Protein AF-A0A5J4NFC7-F1 (afdb_monomer_lite)

pLDDT: mean 70.66, std 22.26, range [28.22, 96.31]

Structure (mmCIF, N/CA/C/O backbone):
data_AF-A0A5J4NFC7-F1
#
_entry.id   AF-A0A5J4NFC7-F1
#
loop_
_atom_site.group_PDB
_atom_site.id
_atom_site.type_symbol
_atom_site.label_atom_id
_atom_site.label_alt_id
_atom_site.label_comp_id
_atom_site.label_asym_id
_atom_site.label_entity_id
_atom_site.label_seq_id
_atom_site.pdbx_PDB_ins_code
_atom_site.Cartn_x
_atom_site.Cartn_y
_atom_site.Cartn_z
_atom_site.occupancy
_atom_site.B_iso_or_equiv
_atom_site.auth_seq_id
_atom_site.auth_comp_id
_atom_site.auth_asym_id
_atom_site.auth_atom_id
_atom_site.pdbx_PDB_model_num
ATOM 1 N N . MET A 1 1 ? -16.099 52.239 -57.626 1.00 33.44 1 MET A N 1
ATOM 2 C CA . MET A 1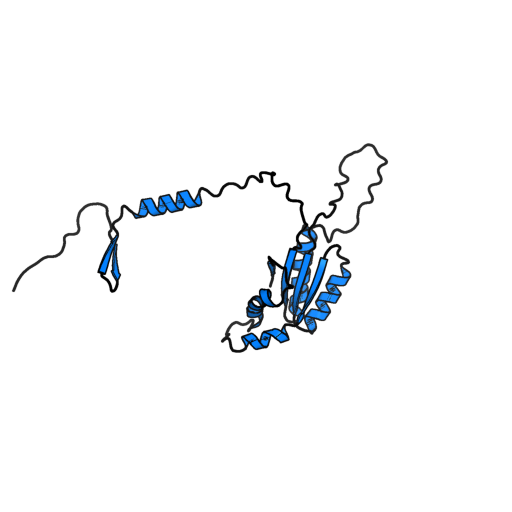 1 ? -17.566 52.127 -57.558 1.00 33.44 1 MET A CA 1
ATOM 3 C C . MET A 1 1 ? -17.931 51.919 -56.100 1.00 33.44 1 MET A C 1
ATOM 5 O O . MET A 1 1 ? -17.405 51.005 -55.479 1.00 33.44 1 MET A O 1
ATOM 9 N N . GLU A 1 2 ? -18.685 52.874 -55.567 1.00 29.75 2 GLU A N 1
ATOM 10 C CA . GLU A 1 2 ? -19.360 52.912 -54.261 1.00 29.75 2 GLU A CA 1
ATOM 11 C C . GLU A 1 2 ? -20.013 51.567 -53.846 1.00 29.75 2 GLU A C 1
ATOM 13 O O . GLU A 1 2 ? -20.247 50.719 -54.694 1.00 29.75 2 GLU A O 1
ATOM 18 N N . LEU A 1 3 ? -20.377 51.263 -52.594 1.00 28.22 3 LEU A N 1
ATOM 19 C CA . LEU A 1 3 ? -20.912 52.104 -51.523 1.00 28.22 3 LEU A CA 1
ATOM 20 C C . LEU A 1 3 ? -20.803 51.355 -50.170 1.00 28.22 3 LEU A C 1
ATOM 22 O O . LEU A 1 3 ? -20.964 50.140 -50.093 1.00 28.22 3 LEU A O 1
ATOM 26 N N . SER A 1 4 ? -20.566 52.132 -49.114 1.00 36.81 4 SER A N 1
ATOM 27 C CA . SER A 1 4 ? -20.907 51.931 -47.696 1.00 36.81 4 SER A CA 1
ATOM 28 C C . SER A 1 4 ? -21.821 50.750 -47.310 1.00 36.81 4 SER A C 1
ATOM 30 O O . SER A 1 4 ? -22.922 50.620 -47.842 1.00 36.81 4 SER A O 1
ATOM 32 N N . LYS A 1 5 ? -21.436 50.018 -46.248 1.00 33.75 5 LYS A N 1
ATOM 33 C CA . LYS A 1 5 ? -22.276 49.812 -45.043 1.00 33.75 5 LYS A CA 1
ATOM 34 C C . LYS A 1 5 ? -21.468 49.162 -43.907 1.00 33.75 5 LYS A C 1
ATOM 36 O O . LYS A 1 5 ? -21.341 47.945 -43.818 1.00 33.75 5 LYS A O 1
ATOM 41 N N . ARG A 1 6 ? -20.937 49.993 -43.002 1.00 32.44 6 ARG A N 1
ATOM 42 C CA . ARG A 1 6 ? -20.626 49.557 -41.629 1.00 32.44 6 ARG A CA 1
ATOM 43 C C . ARG A 1 6 ? -21.944 49.174 -40.942 1.00 32.44 6 ARG A C 1
ATOM 45 O O . ARG A 1 6 ? -22.879 49.972 -41.035 1.00 32.44 6 ARG A O 1
ATOM 52 N N . PRO A 1 7 ? -22.046 48.043 -40.224 1.00 36.19 7 PRO A N 1
ATOM 53 C CA . PRO A 1 7 ? -23.143 47.864 -39.291 1.00 36.19 7 PRO A CA 1
ATOM 54 C C . PRO A 1 7 ? -22.928 48.789 -38.075 1.00 36.19 7 PRO A C 1
ATOM 56 O O . PRO A 1 7 ? -21.820 48.847 -37.533 1.00 36.19 7 PRO A O 1
ATOM 59 N N . PRO A 1 8 ? -23.959 49.545 -37.669 1.00 36.09 8 PRO A N 1
ATOM 60 C CA . PRO A 1 8 ? -23.889 50.466 -36.547 1.00 36.09 8 PRO A CA 1
ATOM 61 C C . PRO A 1 8 ? -23.917 49.686 -35.228 1.00 36.09 8 PRO A C 1
ATOM 63 O O . PRO A 1 8 ? -24.905 49.037 -34.895 1.00 36.09 8 PRO A O 1
ATOM 66 N N . CYS A 1 9 ? -22.847 49.788 -34.443 1.00 35.66 9 CYS A N 1
ATOM 67 C CA . CYS A 1 9 ? -22.958 49.633 -32.999 1.00 35.66 9 CYS A CA 1
ATOM 68 C C . CYS A 1 9 ? -23.414 50.978 -32.438 1.00 35.66 9 CYS A C 1
ATOM 70 O O . CYS A 1 9 ? -22.650 51.932 -32.536 1.00 35.66 9 CYS A O 1
ATOM 72 N N . TRP A 1 10 ? -24.623 51.032 -31.872 1.00 33.66 10 TRP A N 1
ATOM 73 C CA . TRP A 1 10 ? -24.985 51.797 -30.666 1.00 33.66 10 TRP A CA 1
ATOM 74 C C . TRP A 1 10 ? -26.506 51.737 -30.453 1.00 33.66 10 TRP A C 1
ATOM 76 O O . TRP A 1 10 ? -27.250 52.466 -31.098 1.00 33.66 10 TRP A O 1
ATOM 86 N N . ASN A 1 11 ? -26.979 50.871 -29.550 1.00 30.02 11 ASN A N 1
ATOM 87 C CA . ASN A 1 11 ? -27.457 51.337 -28.243 1.00 30.02 11 ASN A CA 1
ATOM 88 C C . ASN A 1 11 ? -27.812 50.172 -27.294 1.00 30.02 11 ASN A C 1
ATOM 90 O O . ASN A 1 11 ? -28.492 49.227 -27.678 1.00 30.02 11 ASN A O 1
ATOM 94 N N . SER A 1 12 ? -27.352 50.317 -26.049 1.00 38.81 12 SER A N 1
ATOM 95 C CA . SER A 1 12 ? -27.778 49.674 -24.794 1.00 38.81 12 SER A CA 1
ATOM 96 C C . SER A 1 12 ? -27.716 48.138 -24.626 1.00 38.81 12 SER A C 1
ATOM 98 O O . SER A 1 12 ? -28.628 47.388 -24.955 1.00 38.81 12 SER A O 1
ATOM 100 N N . SER A 1 13 ? -26.653 47.727 -23.920 1.00 41.53 13 SER A N 1
ATOM 101 C CA . SER A 1 13 ? -26.589 46.646 -22.913 1.00 41.53 13 SER A CA 1
ATOM 102 C C . SER A 1 13 ? -26.587 45.166 -23.306 1.00 41.53 13 SER A C 1
ATOM 104 O O . SER A 1 13 ? -26.678 44.335 -22.405 1.00 41.53 13 SER A O 1
ATOM 106 N N . ILE A 1 14 ? -26.393 44.775 -24.571 1.00 46.28 14 ILE A N 1
ATOM 107 C CA . ILE A 1 14 ? -26.292 43.339 -24.895 1.00 46.28 14 ILE A CA 1
ATOM 108 C C . ILE A 1 14 ? -25.086 43.032 -25.790 1.00 46.28 14 ILE A C 1
ATOM 110 O O . ILE A 1 14 ? -25.035 43.392 -26.962 1.00 46.28 14 ILE A O 1
ATOM 114 N N . GLN A 1 15 ? -24.101 42.340 -25.216 1.00 43.66 15 GLN A N 1
ATOM 115 C CA . GLN A 1 15 ? -22.906 41.851 -25.900 1.00 43.66 15 GLN A CA 1
ATOM 116 C C . GLN A 1 15 ? -23.220 40.450 -26.457 1.00 43.66 15 GLN A C 1
ATOM 118 O O . GLN A 1 15 ? -23.334 39.498 -25.685 1.00 43.66 15 GLN A O 1
ATOM 123 N N . CYS A 1 16 ? -23.425 40.308 -27.773 1.00 49.53 16 CYS A N 1
ATOM 124 C CA . CYS A 1 16 ? -23.542 38.983 -28.394 1.00 49.53 16 CYS A CA 1
ATOM 125 C C . CYS A 1 16 ? -22.149 38.495 -28.848 1.00 49.53 16 CYS A C 1
ATOM 127 O O . CYS A 1 16 ? -21.389 39.258 -29.449 1.00 49.53 16 CYS A O 1
ATOM 129 N N . ILE A 1 17 ? -21.819 37.225 -28.594 1.00 52.84 17 ILE A N 1
ATOM 130 C CA . ILE A 1 17 ? -20.571 36.593 -29.061 1.00 52.84 17 ILE A CA 1
ATOM 131 C C . ILE A 1 17 ? -20.902 35.679 -30.242 1.00 52.84 17 ILE A C 1
ATOM 133 O O . ILE A 1 17 ? -21.812 34.852 -30.163 1.00 52.84 17 ILE A O 1
ATOM 137 N N . TYR A 1 18 ? -20.146 35.819 -31.332 1.00 47.56 18 TYR A N 1
ATOM 138 C CA . TYR A 1 18 ? -20.284 34.998 -32.532 1.00 47.56 18 TYR A CA 1
ATOM 139 C C . TYR A 1 18 ? -19.262 33.863 -32.499 1.00 47.56 18 TYR A C 1
ATOM 141 O O . TYR A 1 18 ? -18.057 34.111 -32.520 1.00 47.56 18 TYR A O 1
ATOM 149 N N . VAL A 1 19 ? -19.739 32.617 -32.464 1.00 53.00 19 VAL A N 1
ATOM 150 C CA . VAL A 1 19 ? -18.875 31.431 -32.537 1.00 53.00 19 VAL A CA 1
ATOM 151 C C . VAL A 1 19 ? -19.116 30.739 -33.873 1.00 53.00 19 VAL A C 1
ATOM 153 O O . VAL A 1 19 ? -20.231 30.322 -34.188 1.00 53.00 19 VAL A O 1
ATOM 156 N N . HIS A 1 20 ? -18.061 30.641 -34.679 1.00 40.56 20 HIS A N 1
ATOM 157 C CA . HIS A 1 20 ? -18.115 30.062 -36.016 1.00 40.56 20 HIS A CA 1
ATOM 158 C C . HIS A 1 20 ? -17.766 28.567 -35.972 1.00 40.56 20 HIS A C 1
ATOM 160 O O . HIS A 1 20 ? -16.715 28.195 -35.452 1.00 40.56 20 HIS A O 1
ATOM 166 N N . ASN A 1 21 ? -18.608 27.701 -36.547 1.00 45.56 21 ASN A N 1
ATOM 167 C CA . ASN A 1 21 ? -18.304 26.274 -36.715 1.00 45.56 21 ASN A CA 1
ATOM 168 C C . ASN A 1 21 ? -18.610 25.814 -38.154 1.00 45.56 21 ASN A C 1
ATOM 170 O O . ASN A 1 21 ? -19.441 26.404 -38.841 1.00 45.56 21 ASN A O 1
ATOM 174 N N . LYS A 1 22 ? -17.960 24.735 -38.618 1.00 47.41 22 LYS A N 1
ATOM 175 C CA . LYS A 1 22 ? -17.997 24.193 -39.996 1.00 47.41 22 LYS A CA 1
ATOM 176 C C . LYS A 1 22 ? -19.390 23.778 -40.517 1.00 47.41 22 LYS A C 1
ATOM 178 O O . LYS A 1 22 ? -19.483 23.302 -41.642 1.00 47.41 22 LYS A O 1
ATOM 183 N N . LYS A 1 23 ? -20.462 23.940 -39.734 1.00 46.78 23 LYS A N 1
ATOM 184 C CA . LYS A 1 23 ? -21.856 23.646 -40.121 1.00 46.78 23 LYS A CA 1
ATOM 185 C C . LYS A 1 23 ? -22.822 24.839 -39.972 1.00 46.78 23 LYS A C 1
ATOM 187 O O . LYS A 1 23 ? -24.019 24.645 -40.144 1.00 46.78 23 LYS A O 1
ATOM 192 N N . GLY A 1 24 ? -22.332 26.051 -39.680 1.00 45.28 24 GLY A N 1
ATOM 193 C CA . GLY A 1 24 ? -23.152 27.270 -39.577 1.00 45.28 24 GLY A CA 1
ATOM 194 C C . GLY A 1 24 ? -22.786 28.168 -38.388 1.00 45.28 24 GLY A C 1
ATOM 195 O O . GLY A 1 24 ? -21.992 27.785 -37.526 1.00 45.28 24 GLY A O 1
ATOM 196 N N . TYR A 1 25 ? -23.359 29.377 -38.356 1.00 47.06 25 TYR A N 1
ATOM 197 C CA . TYR A 1 25 ? -23.145 30.372 -37.299 1.00 47.06 25 TYR A CA 1
ATOM 198 C C . TYR A 1 25 ? -24.145 30.198 -36.146 1.00 47.06 25 TYR A C 1
ATOM 200 O O . TYR A 1 25 ? -25.344 30.049 -36.372 1.00 47.06 25 TYR A O 1
ATOM 208 N N . VAL A 1 26 ? -23.654 30.251 -34.903 1.00 47.34 26 VAL A N 1
ATOM 209 C CA . VAL A 1 26 ? -24.489 30.270 -33.691 1.00 47.34 26 VAL A CA 1
ATOM 210 C C . VAL A 1 26 ? -24.320 31.623 -33.008 1.00 47.34 26 VAL A C 1
ATOM 212 O O . VAL A 1 26 ? -23.199 32.048 -32.725 1.00 47.34 26 VAL A O 1
ATOM 215 N N . ILE A 1 27 ? -25.441 32.306 -32.767 1.00 54.78 27 ILE A N 1
ATOM 216 C CA . ILE A 1 27 ? -25.489 33.632 -32.146 1.00 54.78 27 ILE A CA 1
ATOM 217 C C . ILE A 1 27 ? -25.978 33.455 -30.710 1.00 54.78 27 ILE A C 1
ATOM 219 O O . ILE A 1 27 ? -27.117 33.045 -30.494 1.00 54.78 27 ILE A O 1
ATOM 223 N N . ILE A 1 28 ? -25.125 33.757 -29.729 1.00 57.94 28 ILE A N 1
ATOM 224 C CA . ILE A 1 28 ? -25.501 33.744 -28.309 1.00 57.94 28 ILE A CA 1
ATOM 225 C C . ILE A 1 28 ? -25.612 35.194 -27.855 1.00 57.94 28 ILE A C 1
ATOM 227 O O . ILE A 1 28 ? -24.622 35.928 -27.898 1.00 57.94 28 ILE A O 1
ATOM 231 N N . CYS A 1 29 ? -26.810 35.607 -27.435 1.00 51.75 29 CYS A N 1
ATOM 232 C CA . CYS A 1 29 ? -27.059 36.960 -26.955 1.00 51.75 29 CYS A CA 1
ATOM 233 C C . CYS A 1 29 ? -27.500 36.989 -25.475 1.00 51.75 29 CYS A C 1
ATOM 235 O O . CYS A 1 29 ? -28.132 36.060 -24.968 1.00 51.75 29 CYS A O 1
ATOM 237 N N . GLY A 1 30 ? -27.068 38.038 -24.768 1.00 55.44 30 GLY A N 1
ATOM 238 C CA . GLY A 1 30 ? -26.841 38.110 -23.317 1.00 55.44 30 GLY A CA 1
ATOM 239 C C . GLY A 1 30 ? -28.045 38.155 -22.369 1.00 55.44 30 GLY A C 1
ATOM 240 O O . GLY A 1 30 ? -27.979 38.858 -21.368 1.00 55.44 30 GLY A O 1
ATOM 241 N N . THR A 1 31 ? -29.112 37.395 -22.617 1.00 53.91 31 THR A N 1
ATOM 242 C CA . THR A 1 31 ? -30.166 37.135 -21.607 1.00 53.91 31 THR A CA 1
ATOM 243 C C . THR A 1 31 ? -30.172 35.689 -21.104 1.00 53.91 31 THR A C 1
ATOM 245 O O . THR A 1 31 ? -30.756 35.396 -20.066 1.00 53.91 31 THR A O 1
ATOM 248 N N . VAL A 1 32 ? -29.481 34.778 -21.796 1.00 53.94 32 VAL A N 1
ATOM 249 C CA . VAL A 1 32 ? -29.473 33.338 -21.471 1.00 53.94 32 VAL A CA 1
ATOM 250 C C . VAL A 1 32 ? -28.394 32.978 -20.438 1.00 53.94 32 VAL A C 1
ATOM 252 O O . VAL A 1 32 ? -28.491 31.959 -19.755 1.00 53.94 32 VAL A O 1
ATOM 255 N N . THR A 1 33 ? -27.382 33.830 -20.253 1.00 56.06 33 THR A N 1
ATOM 256 C CA . THR A 1 33 ? -26.286 33.575 -19.303 1.00 56.06 33 THR A CA 1
ATOM 257 C C . THR A 1 33 ? -26.739 33.657 -17.845 1.00 56.06 33 THR A C 1
ATOM 259 O O . THR A 1 33 ? -26.270 32.868 -17.027 1.00 56.06 33 THR A O 1
ATOM 262 N N . THR A 1 34 ? -27.692 34.531 -17.510 1.00 55.00 34 THR A N 1
ATOM 263 C CA . THR A 1 34 ? -28.222 34.645 -16.140 1.00 55.00 34 THR A CA 1
ATOM 264 C C . THR A 1 34 ? -29.045 33.424 -15.739 1.00 55.00 34 THR A C 1
ATOM 266 O O . THR A 1 34 ? -28.912 32.958 -14.611 1.00 55.00 34 THR A O 1
ATOM 269 N N . LEU A 1 35 ? -29.819 32.839 -16.661 1.00 54.69 35 LEU A N 1
ATOM 270 C CA . LEU A 1 35 ? -30.581 31.614 -16.400 1.00 54.69 35 LEU A CA 1
ATOM 271 C C . LEU A 1 35 ? -29.670 30.398 -16.192 1.00 54.69 35 LEU A C 1
ATOM 273 O O . LEU A 1 35 ? -29.950 29.586 -15.317 1.00 54.69 35 LEU A O 1
ATOM 277 N N . ILE A 1 36 ? -28.553 30.296 -16.920 1.00 59.50 36 ILE A N 1
ATOM 278 C CA . ILE A 1 36 ? -27.588 29.199 -16.731 1.00 59.50 36 ILE A CA 1
ATOM 279 C C . ILE A 1 36 ? -26.859 29.338 -15.390 1.00 59.50 36 ILE A C 1
ATOM 281 O O . ILE A 1 36 ? -26.694 28.343 -14.687 1.00 59.50 36 ILE A O 1
ATOM 285 N N . ILE A 1 37 ? -26.468 30.558 -14.999 1.00 58.09 37 ILE A N 1
ATOM 286 C CA . ILE A 1 37 ? -25.835 30.800 -13.694 1.00 58.09 37 ILE A CA 1
ATOM 287 C C . ILE A 1 37 ? -26.834 30.537 -12.565 1.00 58.09 37 ILE A C 1
ATOM 289 O O . ILE A 1 37 ? -26.470 29.880 -11.595 1.00 58.09 37 ILE A O 1
ATOM 293 N N . LEU A 1 38 ? -28.094 30.967 -12.694 1.00 53.69 38 LEU A N 1
ATOM 294 C CA . LEU A 1 38 ? -29.111 30.705 -11.675 1.00 53.69 38 LEU A CA 1
ATOM 295 C C . LEU A 1 38 ? -29.406 29.206 -11.558 1.00 53.69 38 LEU A C 1
ATOM 297 O O . LEU A 1 38 ? -29.485 28.712 -10.443 1.00 53.69 38 LEU A O 1
ATOM 301 N N . TRP A 1 39 ? -29.458 28.466 -12.672 1.00 56.50 39 TRP A N 1
ATOM 302 C CA . TRP A 1 39 ? -29.618 27.008 -12.656 1.00 56.50 39 TRP A CA 1
ATOM 303 C C . TRP A 1 39 ? -28.408 26.299 -12.025 1.00 56.50 39 TRP A C 1
ATOM 305 O O . TRP A 1 39 ? -28.572 25.375 -11.225 1.00 56.50 39 TRP A O 1
ATOM 315 N N . PHE A 1 40 ? -27.185 26.774 -12.294 1.00 58.75 40 PHE A N 1
ATOM 316 C CA . PHE A 1 40 ? -25.979 26.284 -11.620 1.00 58.75 40 PHE A CA 1
ATOM 317 C C . PHE A 1 40 ? -25.987 26.604 -10.119 1.00 58.75 40 PHE A C 1
ATOM 319 O O . PHE A 1 40 ? -25.682 25.720 -9.322 1.00 58.75 40 PHE A O 1
ATOM 326 N N . VAL A 1 41 ? -26.398 27.806 -9.708 1.00 57.91 41 VAL A N 1
ATOM 327 C CA . VAL A 1 41 ? -26.474 28.207 -8.293 1.00 57.91 41 VAL A CA 1
ATOM 328 C C . VAL A 1 41 ? -27.593 27.457 -7.558 1.00 57.91 41 VAL A C 1
ATOM 330 O O . VAL A 1 41 ? -27.357 26.962 -6.457 1.00 57.91 41 VAL A O 1
ATOM 333 N N . THR A 1 42 ? -28.767 27.253 -8.167 1.00 53.72 42 THR A N 1
ATOM 334 C CA . THR A 1 42 ? -29.851 26.452 -7.568 1.00 53.72 42 THR A CA 1
ATOM 335 C C . THR A 1 42 ? -29.536 24.956 -7.546 1.00 53.72 42 THR A C 1
ATOM 337 O O . THR A 1 42 ? -29.929 24.278 -6.601 1.00 53.72 42 THR A O 1
ATOM 340 N N . SER A 1 43 ? -28.782 24.429 -8.521 1.00 55.81 43 SER A N 1
ATOM 341 C CA . SER A 1 43 ? -28.315 23.030 -8.481 1.00 55.81 43 SER A CA 1
ATOM 342 C C . SER A 1 43 ? -27.176 22.811 -7.476 1.00 55.81 43 SER A C 1
ATOM 344 O O . SER A 1 43 ? -27.076 21.737 -6.888 1.00 55.81 43 SER A O 1
ATOM 346 N N . SER A 1 44 ? -26.363 23.840 -7.209 1.00 51.72 44 SER A N 1
ATOM 347 C CA . SER A 1 44 ? -25.280 23.792 -6.214 1.00 51.72 44 SER A CA 1
ATOM 348 C C . SER A 1 44 ? -25.774 24.047 -4.781 1.00 51.72 44 SER A C 1
ATOM 350 O O . SER A 1 44 ? -25.131 23.614 -3.829 1.00 51.72 44 SER A O 1
ATOM 352 N N . SER A 1 45 ? -26.922 24.717 -4.613 1.00 47.12 45 SER A N 1
ATOM 353 C CA . SER A 1 45 ? -27.518 25.049 -3.307 1.00 47.12 45 SER A CA 1
ATOM 354 C C . SER A 1 45 ? -28.448 23.964 -2.743 1.00 47.12 45 SER A C 1
ATOM 356 O O . SER A 1 45 ? -28.937 24.107 -1.624 1.00 47.12 45 SER A O 1
ATOM 358 N N . MET A 1 46 ? -28.685 22.871 -3.471 1.00 35.50 46 MET A N 1
ATOM 359 C CA . MET A 1 46 ? -29.437 21.713 -2.978 1.00 35.50 46 MET A CA 1
ATOM 360 C C . MET A 1 46 ? -28.533 20.479 -2.912 1.00 35.50 46 MET A C 1
ATOM 362 O O . MET A 1 46 ? -28.830 19.417 -3.452 1.00 35.50 46 MET A O 1
ATOM 366 N N . GLN A 1 47 ? -27.416 20.598 -2.189 1.00 48.19 47 GLN A N 1
ATOM 367 C CA . GLN A 1 47 ? -26.945 19.437 -1.446 1.00 48.19 47 GLN A CA 1
ATOM 368 C C . GLN A 1 47 ? -27.953 19.223 -0.316 1.00 48.19 47 GLN A C 1
ATOM 370 O O . GLN A 1 47 ? -28.065 20.097 0.546 1.00 48.19 47 GLN A O 1
ATOM 375 N N . PRO A 1 48 ? -28.707 18.110 -0.285 1.00 35.72 48 PRO A N 1
ATOM 376 C CA . PRO A 1 48 ? -29.402 17.764 0.935 1.00 35.72 48 PRO A CA 1
ATOM 377 C C . PRO A 1 48 ? -28.320 17.672 2.006 1.00 35.72 48 PRO A C 1
ATOM 379 O O . PRO A 1 48 ? -27.372 16.888 1.878 1.00 35.72 48 PRO A O 1
ATOM 382 N N . SER A 1 49 ? -28.443 18.494 3.047 1.00 36.44 49 SER A N 1
ATOM 383 C CA . SER A 1 49 ? -27.840 18.173 4.325 1.00 36.44 49 SER A CA 1
ATOM 384 C C . SER A 1 49 ? -28.268 16.738 4.605 1.00 36.44 49 SER A C 1
ATOM 386 O O . SER A 1 49 ? -29.441 16.448 4.831 1.00 36.44 49 SER A O 1
ATOM 388 N N . ARG A 1 50 ? -27.330 15.795 4.476 1.00 37.03 50 ARG A N 1
ATOM 389 C CA . ARG A 1 50 ? -27.519 14.447 4.994 1.00 37.03 50 ARG A CA 1
ATOM 390 C C . ARG A 1 50 ? -27.563 14.606 6.506 1.00 37.03 50 ARG A C 1
ATOM 392 O O . ARG A 1 50 ? -26.572 14.372 7.189 1.00 37.03 50 ARG A O 1
ATOM 399 N N . SER A 1 51 ? -28.714 15.023 7.029 1.00 35.22 51 SER A N 1
ATOM 400 C CA . SER A 1 51 ? -29.138 14.531 8.320 1.00 35.22 51 SER A CA 1
ATOM 401 C C . SER A 1 51 ? -29.057 13.015 8.192 1.00 35.22 51 SER A C 1
ATOM 403 O O . SER A 1 51 ? -29.609 12.403 7.273 1.00 35.22 51 SER A O 1
ATOM 405 N N . ILE A 1 52 ? -28.220 12.416 9.031 1.00 38.34 52 ILE A N 1
ATOM 406 C CA . ILE A 1 52 ? -28.132 10.972 9.169 1.00 38.34 52 ILE A CA 1
ATOM 407 C C . ILE A 1 52 ? -29.478 10.559 9.764 1.00 38.34 52 ILE A C 1
ATOM 409 O O . ILE A 1 52 ? -29.654 10.483 10.974 1.00 38.34 52 ILE A O 1
ATOM 413 N N . SER A 1 53 ? -30.471 10.390 8.892 1.00 33.38 53 SER A N 1
ATOM 414 C CA . SER A 1 53 ? -31.729 9.756 9.236 1.00 33.38 53 SER A CA 1
ATOM 415 C C . SER A 1 53 ? -31.414 8.280 9.411 1.00 33.38 53 SER A C 1
ATOM 417 O O . SER A 1 53 ? -31.264 7.517 8.452 1.00 33.38 53 SER A O 1
ATOM 419 N N . SER A 1 54 ? -31.199 7.911 10.670 1.00 47.88 54 SER A N 1
ATOM 420 C CA . SER A 1 54 ? -31.105 6.535 11.127 1.00 47.88 54 SER A CA 1
ATOM 421 C C . SER A 1 54 ? -32.448 5.849 10.893 1.00 47.88 54 SER A C 1
ATOM 423 O O . SER A 1 54 ? -33.302 5.835 11.765 1.00 47.88 54 SER A O 1
ATOM 425 N N . THR A 1 55 ? -32.666 5.320 9.691 1.00 41.72 55 THR A N 1
ATOM 426 C CA . THR A 1 55 ? -33.673 4.280 9.418 1.00 41.72 55 THR A CA 1
ATOM 427 C C . THR A 1 55 ? -33.267 3.481 8.180 1.00 41.72 55 THR A C 1
ATOM 429 O O . THR A 1 55 ? -33.953 3.393 7.167 1.00 41.72 55 THR A O 1
ATOM 432 N N . LYS A 1 56 ? -32.109 2.830 8.272 1.00 31.62 56 LYS A N 1
ATOM 433 C CA . LYS A 1 56 ? -31.892 1.566 7.571 1.00 31.62 56 LYS A CA 1
ATOM 434 C 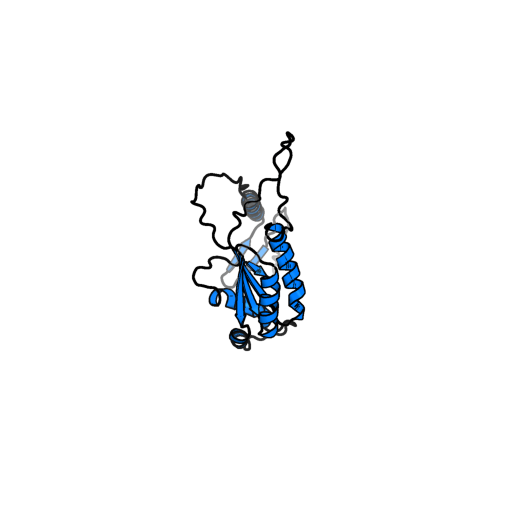C . LYS A 1 56 ? -31.272 0.626 8.585 1.00 31.62 56 LYS A C 1
ATOM 436 O O . LYS A 1 56 ? -30.062 0.639 8.788 1.00 31.62 56 LYS A O 1
ATOM 441 N N . LEU A 1 57 ? -32.112 -0.179 9.233 1.00 36.94 57 LEU A N 1
ATOM 442 C CA . LEU A 1 57 ? -31.668 -1.350 9.983 1.00 36.94 57 LEU A CA 1
ATOM 443 C C . LEU A 1 57 ? -31.196 -2.399 8.962 1.00 36.94 57 LEU A C 1
ATOM 445 O O . LEU A 1 57 ? -31.811 -3.436 8.741 1.00 36.94 57 LEU A O 1
ATOM 449 N N . HIS A 1 58 ? -30.123 -2.064 8.248 1.00 40.00 58 HIS A N 1
ATOM 450 C CA . HIS A 1 58 ? -29.316 -3.032 7.542 1.00 40.00 58 HIS A CA 1
ATOM 451 C C . HIS A 1 58 ? -28.658 -3.848 8.645 1.00 40.00 58 HIS A C 1
ATOM 453 O O . HIS A 1 58 ? -27.950 -3.287 9.477 1.00 40.00 58 HIS A O 1
ATOM 459 N N . SER A 1 59 ? -28.887 -5.158 8.661 1.00 38.19 59 SER A N 1
ATOM 460 C CA . SER A 1 59 ? -27.984 -6.082 9.340 1.00 38.19 59 SER A CA 1
ATOM 461 C C . SER A 1 59 ? -26.555 -5.695 8.937 1.00 38.19 59 SER A C 1
ATOM 463 O O . SER A 1 59 ? -26.182 -5.811 7.762 1.00 38.19 59 SER A O 1
ATOM 465 N N . VAL A 1 60 ? -25.809 -5.089 9.866 1.00 52.25 60 VAL A N 1
ATOM 466 C CA . VAL A 1 60 ? -24.483 -4.523 9.613 1.00 52.25 60 VAL A CA 1
ATOM 467 C C . VAL A 1 60 ? -23.524 -5.698 9.465 1.00 52.25 60 VAL A C 1
ATOM 469 O O . VAL A 1 60 ? -22.865 -6.127 10.407 1.00 52.25 60 VAL A O 1
ATOM 472 N N . LYS A 1 61 ? -23.458 -6.276 8.264 1.00 51.47 61 LYS A N 1
ATOM 473 C CA . LYS A 1 61 ? -22.281 -7.047 7.871 1.00 51.47 61 LYS A CA 1
ATOM 474 C C . LYS A 1 61 ? -21.129 -6.052 7.818 1.00 51.47 61 LYS A C 1
ATOM 476 O O . LYS A 1 61 ? -21.066 -5.248 6.889 1.00 51.47 61 LYS A O 1
ATOM 481 N N . ASN A 1 62 ? -20.260 -6.102 8.823 1.00 74.25 62 ASN A N 1
ATOM 482 C CA . ASN A 1 62 ? -19.031 -5.319 8.908 1.00 74.25 62 ASN A CA 1
ATOM 483 C C . ASN A 1 62 ? -18.141 -5.615 7.687 1.00 74.25 62 ASN A C 1
ATOM 485 O O . ASN A 1 62 ? -17.353 -6.564 7.690 1.00 74.25 62 ASN A O 1
ATOM 489 N N . LYS A 1 63 ? -18.325 -4.860 6.594 1.00 85.19 63 LYS A N 1
ATOM 490 C CA . LYS A 1 63 ? -17.540 -5.015 5.363 1.00 85.19 63 LYS A CA 1
ATOM 491 C C . LYS A 1 63 ? -16.095 -4.584 5.640 1.00 85.19 63 LYS A C 1
ATOM 493 O O . LYS A 1 63 ? -15.902 -3.523 6.233 1.00 85.19 63 LYS A O 1
ATOM 498 N N . PRO A 1 64 ? -15.086 -5.360 5.210 1.00 90.00 64 PRO A N 1
ATOM 499 C CA . PRO A 1 64 ? -13.693 -5.005 5.438 1.00 90.00 64 PRO A CA 1
ATOM 500 C C . PRO A 1 64 ? -13.303 -3.710 4.711 1.00 90.00 64 PRO A C 1
ATOM 502 O O . PRO A 1 64 ? -13.738 -3.446 3.589 1.00 90.00 64 PRO A O 1
ATOM 505 N N . ILE A 1 65 ? -12.462 -2.905 5.357 1.00 91.88 65 ILE A N 1
ATOM 506 C CA . ILE A 1 65 ? -11.861 -1.700 4.781 1.00 91.88 65 ILE A CA 1
ATOM 507 C C . ILE A 1 65 ? -10.554 -2.110 4.110 1.00 91.88 65 ILE A C 1
ATOM 509 O O . ILE A 1 65 ? -9.639 -2.588 4.776 1.00 91.88 65 ILE A O 1
ATOM 513 N N . HIS A 1 66 ? -10.444 -1.891 2.802 1.00 94.88 66 HIS A N 1
ATOM 514 C CA . HIS A 1 66 ? -9.234 -2.203 2.047 1.00 94.88 66 HIS A CA 1
ATOM 515 C C . HIS A 1 66 ? -8.386 -0.948 1.842 1.00 94.88 66 HIS A C 1
ATOM 517 O O . HIS A 1 66 ? -8.857 0.047 1.281 1.00 94.88 66 HIS A O 1
ATOM 523 N N . VAL A 1 67 ? -7.121 -1.004 2.256 1.00 94.88 67 VAL A N 1
ATOM 524 C CA . VAL A 1 67 ? -6.138 0.069 2.043 1.00 94.88 67 VAL A CA 1
ATOM 525 C C . VAL A 1 67 ? -4.980 -0.491 1.239 1.00 94.88 67 VAL A C 1
ATOM 527 O O . VAL A 1 67 ? -4.409 -1.512 1.608 1.00 94.88 67 VAL A O 1
ATOM 530 N N . MET A 1 68 ? -4.628 0.174 0.147 1.00 95.88 68 MET A N 1
ATOM 531 C CA . MET A 1 68 ? -3.580 -0.249 -0.768 1.00 95.88 68 MET A CA 1
ATOM 532 C C . MET A 1 68 ? -2.451 0.773 -0.789 1.00 95.88 68 MET A C 1
ATOM 534 O O . MET A 1 68 ? -2.669 1.928 -1.143 1.00 95.88 68 MET A O 1
ATOM 538 N N . THR A 1 69 ? -1.238 0.336 -0.458 1.00 95.25 69 THR A N 1
ATOM 539 C CA . THR A 1 69 ? -0.025 1.158 -0.508 1.00 95.25 69 THR A CA 1
ATOM 540 C C . THR A 1 69 ? 0.966 0.584 -1.510 1.00 95.25 69 THR A C 1
ATOM 542 O O . THR A 1 69 ? 1.237 -0.616 -1.517 1.00 95.25 69 THR A O 1
ATOM 545 N N . ILE A 1 70 ? 1.545 1.449 -2.337 1.00 94.06 70 ILE A N 1
ATOM 546 C CA . ILE A 1 70 ? 2.622 1.081 -3.262 1.00 94.06 70 ILE A CA 1
ATOM 547 C C . ILE A 1 70 ? 3.922 1.637 -2.705 1.00 94.06 70 ILE A C 1
ATOM 549 O O . ILE A 1 70 ? 3.998 2.829 -2.416 1.00 94.06 70 ILE A O 1
ATOM 553 N N . MET A 1 71 ? 4.940 0.795 -2.551 1.00 91.69 71 MET A N 1
ATOM 554 C CA . MET A 1 71 ? 6.234 1.219 -2.017 1.00 91.69 71 MET A CA 1
ATOM 555 C C . MET A 1 71 ? 7.363 0.593 -2.820 1.00 91.69 71 MET A C 1
ATOM 557 O O . MET A 1 71 ? 7.286 -0.568 -3.206 1.00 91.69 71 MET A O 1
ATOM 561 N N . ARG A 1 72 ? 8.427 1.362 -3.035 1.00 90.81 72 ARG A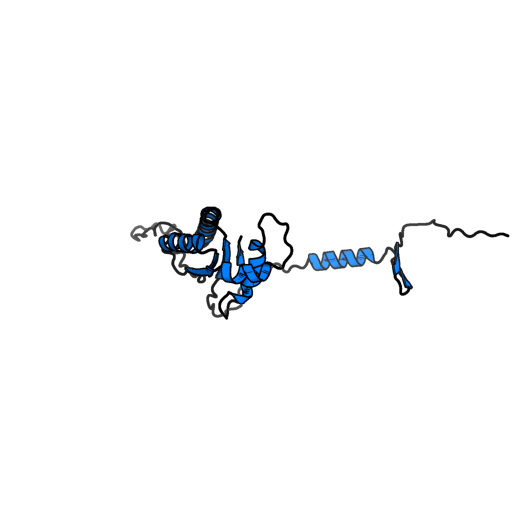 N 1
ATOM 562 C CA . ARG A 1 72 ? 9.650 0.886 -3.673 1.00 90.81 72 ARG A CA 1
ATOM 563 C C . ARG A 1 72 ? 10.848 1.334 -2.849 1.00 90.81 72 ARG A C 1
ATOM 565 O O . ARG A 1 72 ? 11.007 2.531 -2.596 1.00 90.81 72 ARG A O 1
ATOM 572 N N . GLY A 1 73 ? 11.671 0.377 -2.454 1.00 90.38 73 GLY A N 1
ATOM 573 C CA . GLY A 1 73 ? 12.853 0.545 -1.630 1.00 90.38 73 GLY A CA 1
ATOM 574 C C . GLY A 1 73 ? 12.548 0.808 -0.155 1.00 90.38 73 GLY A C 1
ATOM 575 O O . GLY A 1 73 ? 11.465 1.247 0.242 1.00 90.38 73 GLY A O 1
ATOM 576 N N . LEU A 1 74 ? 13.568 0.602 0.677 1.00 90.94 74 LEU A N 1
ATOM 577 C CA . LEU A 1 74 ? 13.460 0.741 2.132 1.00 90.94 74 LEU A CA 1
ATOM 578 C C . LEU A 1 74 ? 13.224 2.180 2.614 1.00 90.94 74 LEU A C 1
ATOM 580 O O . LEU A 1 74 ? 12.642 2.386 3.678 1.00 90.94 74 LEU A O 1
ATOM 584 N N . LYS A 1 75 ? 13.632 3.192 1.834 1.00 90.75 75 LYS A N 1
ATOM 585 C CA . LYS A 1 75 ? 13.546 4.612 2.233 1.00 90.75 75 LYS A CA 1
ATOM 586 C C . LYS A 1 75 ? 12.112 5.071 2.534 1.00 90.75 75 LYS A C 1
ATOM 588 O O . LYS A 1 75 ? 11.920 5.974 3.342 1.00 90.75 75 LYS A O 1
ATOM 593 N N . VAL A 1 76 ? 11.110 4.453 1.905 1.00 90.62 76 VAL A N 1
ATOM 594 C CA . VAL A 1 76 ? 9.693 4.839 2.046 1.00 90.62 76 VAL A CA 1
ATOM 595 C C . VAL A 1 76 ? 9.039 4.205 3.281 1.00 90.62 76 VAL A C 1
ATOM 597 O O . VAL A 1 76 ? 8.044 4.725 3.785 1.00 90.62 76 VAL A O 1
ATOM 600 N N . ILE A 1 77 ? 9.617 3.131 3.832 1.00 92.94 77 ILE A N 1
ATOM 601 C CA . ILE A 1 77 ? 8.989 2.325 4.891 1.00 92.94 77 ILE A CA 1
ATOM 602 C C . ILE A 1 77 ? 8.654 3.155 6.122 1.00 92.94 77 ILE A C 1
ATOM 604 O O . ILE A 1 77 ? 7.524 3.096 6.595 1.00 92.94 77 ILE A O 1
ATOM 608 N N . ASN A 1 78 ? 9.595 3.952 6.633 1.00 94.12 78 ASN A N 1
ATOM 609 C CA . ASN A 1 78 ? 9.360 4.729 7.854 1.00 94.12 78 ASN A CA 1
ATOM 610 C C . ASN A 1 78 ? 8.178 5.690 7.694 1.00 94.12 78 ASN A C 1
ATOM 612 O O . ASN A 1 78 ? 7.346 5.796 8.594 1.00 94.12 78 ASN A O 1
ATOM 616 N N . ARG A 1 79 ? 8.055 6.327 6.524 1.00 93.31 79 ARG A N 1
ATOM 617 C CA . ARG A 1 79 ? 6.923 7.202 6.210 1.00 93.31 79 ARG A CA 1
ATOM 618 C C . ARG A 1 79 ? 5.612 6.418 6.175 1.00 93.31 79 ARG A C 1
ATOM 620 O O . ARG A 1 79 ? 4.635 6.856 6.781 1.00 93.31 79 ARG A O 1
ATOM 627 N N . THR A 1 80 ? 5.602 5.248 5.539 1.00 94.50 80 THR A N 1
ATOM 628 C CA . THR A 1 80 ? 4.420 4.379 5.513 1.00 94.50 80 THR A CA 1
ATOM 629 C C . THR A 1 80 ? 4.038 3.900 6.910 1.00 94.50 80 THR A C 1
ATOM 631 O O . THR A 1 80 ? 2.863 3.919 7.262 1.00 94.50 80 THR A O 1
ATOM 634 N N . LEU A 1 81 ? 5.003 3.512 7.746 1.00 93.81 81 LEU A N 1
ATOM 635 C CA . LEU A 1 81 ? 4.720 3.071 9.111 1.00 93.81 81 LEU A CA 1
ATOM 636 C C . LEU A 1 81 ? 4.134 4.194 9.960 1.00 93.81 81 LEU A C 1
ATOM 638 O O . LEU A 1 81 ? 3.208 3.940 10.722 1.00 93.81 81 LEU A O 1
ATOM 642 N N . VAL A 1 82 ? 4.640 5.422 9.832 1.00 93.31 82 VAL A N 1
ATOM 643 C CA . VAL A 1 82 ? 4.066 6.583 10.527 1.00 93.31 82 VAL A CA 1
ATOM 644 C C . VAL A 1 82 ? 2.633 6.829 10.059 1.00 93.31 82 VAL A C 1
ATOM 646 O O . VAL A 1 82 ? 1.743 6.929 10.898 1.00 93.31 82 VAL A O 1
ATOM 649 N N . MET A 1 83 ? 2.386 6.827 8.746 1.00 94.56 83 MET A N 1
ATOM 650 C CA . MET A 1 83 ? 1.036 6.965 8.186 1.00 94.56 83 MET A CA 1
ATOM 651 C C . MET A 1 83 ? 0.081 5.897 8.737 1.00 94.56 83 MET A C 1
ATOM 653 O O . MET A 1 83 ? -1.011 6.220 9.203 1.00 94.56 83 MET A O 1
ATOM 657 N N . LEU A 1 84 ? 0.499 4.629 8.720 1.00 93.44 84 LEU A N 1
ATOM 658 C CA . LEU A 1 84 ? -0.305 3.520 9.232 1.00 93.44 84 LEU A CA 1
ATOM 659 C C . LEU A 1 84 ? -0.541 3.643 10.734 1.00 93.44 84 LEU A C 1
ATOM 661 O O . LEU A 1 84 ? -1.659 3.414 11.183 1.00 93.44 84 LEU A O 1
ATOM 665 N N . LYS A 1 85 ? 0.473 4.036 11.511 1.00 91.25 85 LYS A N 1
ATOM 666 C CA . LYS A 1 85 ? 0.314 4.268 12.949 1.00 91.25 85 LYS A CA 1
ATOM 667 C C . LYS A 1 85 ? -0.707 5.359 13.225 1.00 91.25 85 LYS A C 1
ATOM 669 O O . LYS A 1 85 ? -1.583 5.154 14.053 1.00 91.25 85 LYS A O 1
ATOM 674 N N . SER A 1 86 ? -0.634 6.482 12.518 1.00 91.00 86 SER A N 1
ATOM 675 C CA . SER A 1 86 ? -1.626 7.548 12.654 1.00 91.00 86 SER A CA 1
ATOM 676 C C . SER A 1 86 ? -3.027 7.041 12.312 1.00 91.00 86 SER A C 1
ATOM 678 O O . SER A 1 86 ? -3.936 7.192 13.121 1.00 91.00 86 SER A O 1
ATOM 680 N N . MET A 1 87 ? -3.194 6.367 11.171 1.00 89.94 87 MET A N 1
ATOM 681 C CA . MET A 1 87 ? -4.486 5.807 10.757 1.00 89.94 87 MET A CA 1
ATOM 682 C C . MET A 1 87 ? -5.062 4.849 11.811 1.00 89.94 87 MET A C 1
ATOM 684 O O . MET A 1 87 ? -6.202 4.992 12.237 1.00 89.94 87 MET A O 1
ATOM 688 N N . LEU A 1 88 ? -4.257 3.890 12.269 1.00 86.94 88 LEU A N 1
ATOM 689 C CA . LEU A 1 88 ? -4.675 2.885 13.245 1.00 86.94 88 LEU A CA 1
ATOM 690 C C . LEU A 1 88 ? -4.910 3.477 14.641 1.00 86.94 88 LEU A C 1
ATOM 692 O O . LEU A 1 88 ? -5.737 2.962 15.389 1.00 86.94 88 LEU A O 1
ATOM 696 N N . TYR A 1 89 ? -4.197 4.544 15.002 1.00 85.12 89 TYR A N 1
ATOM 697 C CA . TYR A 1 89 ? -4.413 5.267 16.250 1.00 85.12 89 TYR A CA 1
ATOM 698 C C . TYR A 1 89 ? -5.790 5.934 16.274 1.00 85.12 89 TYR A C 1
ATOM 700 O O . TYR A 1 89 ? -6.518 5.765 17.251 1.00 85.12 89 TYR A O 1
ATOM 708 N N . TYR A 1 90 ? -6.177 6.616 15.191 1.00 84.25 90 TYR A N 1
ATOM 709 C CA . TYR A 1 90 ? -7.502 7.239 15.086 1.00 84.25 90 TYR A CA 1
ATOM 710 C C . TYR A 1 90 ? -8.644 6.217 15.019 1.00 84.25 90 TYR A C 1
ATOM 712 O O . TYR A 1 90 ? -9.733 6.494 15.506 1.00 84.25 90 TYR A O 1
ATOM 720 N N . GLU A 1 91 ? -8.379 5.011 14.516 1.00 79.81 91 GLU A N 1
ATOM 721 C CA . GLU A 1 91 ? -9.301 3.865 14.601 1.00 79.81 91 GLU A CA 1
ATOM 722 C C . GLU A 1 91 ? -9.336 3.202 15.995 1.00 79.81 91 GLU A C 1
ATOM 724 O O . GLU A 1 91 ? -10.025 2.202 16.191 1.00 79.81 91 GLU A O 1
ATOM 729 N N . GLY A 1 92 ? -8.560 3.695 16.968 1.00 76.25 92 GLY A N 1
ATOM 730 C CA . GLY A 1 92 ? -8.499 3.142 18.325 1.00 76.25 92 GLY A CA 1
ATOM 731 C C . GLY A 1 92 ? -7.730 1.820 18.452 1.00 76.25 92 GLY A C 1
ATOM 732 O O . GLY A 1 92 ? -7.786 1.178 19.497 1.00 76.25 92 GLY A O 1
ATOM 733 N N . ARG A 1 93 ? -6.980 1.401 17.425 1.00 75.69 93 ARG A N 1
ATOM 734 C CA . ARG A 1 93 ? -6.336 0.071 17.337 1.00 75.69 93 ARG A CA 1
ATOM 735 C C . ARG A 1 93 ? -4.911 0.004 17.878 1.00 75.69 93 ARG A C 1
ATOM 737 O O . ARG A 1 93 ? -4.345 -1.078 17.976 1.00 75.69 93 ARG A O 1
ATOM 744 N N . LEU A 1 94 ? -4.316 1.152 18.190 1.00 73.31 94 LEU A N 1
ATOM 745 C CA . LEU A 1 94 ? -2.950 1.264 18.718 1.00 73.31 94 LEU A CA 1
ATOM 746 C C . LEU A 1 94 ? -2.895 1.795 20.159 1.00 73.31 94 LEU A C 1
ATOM 748 O O . LEU A 1 94 ? -1.827 2.199 20.622 1.00 73.31 94 LEU A O 1
ATOM 752 N N . GLN A 1 95 ? -4.020 1.818 20.882 1.00 65.00 95 GLN A N 1
ATOM 753 C CA . GLN A 1 95 ? -4.038 2.335 22.250 1.00 65.00 95 GLN A CA 1
ATOM 754 C C . GLN A 1 95 ? -3.285 1.414 23.222 1.00 65.00 95 GLN A C 1
ATOM 756 O O . GLN A 1 95 ? -3.440 0.193 23.230 1.00 65.00 95 GLN A O 1
ATOM 761 N N . LYS A 1 96 ? -2.441 2.032 24.054 1.00 51.91 96 LYS A N 1
ATOM 762 C CA . LYS A 1 96 ? -1.607 1.365 25.052 1.00 51.91 96 LYS A CA 1
ATOM 763 C C . LYS A 1 96 ? -2.409 1.206 26.346 1.00 51.91 96 LYS A C 1
ATOM 765 O O . LYS A 1 96 ? -2.774 2.201 26.952 1.00 51.91 96 LYS A O 1
ATOM 770 N N . SER A 1 97 ? -2.569 -0.044 26.786 1.00 48.75 97 SER A N 1
ATOM 771 C CA . SER A 1 97 ? -3.073 -0.456 28.105 1.00 48.75 97 SER A CA 1
ATOM 772 C C . SER A 1 97 ? -4.546 -0.146 28.390 1.00 48.75 97 SER A C 1
ATOM 774 O O . SER A 1 97 ? -4.918 0.978 28.704 1.00 48.75 97 SER A O 1
ATOM 776 N N . ARG A 1 98 ? -5.368 -1.203 28.417 1.00 50.84 98 ARG A N 1
ATOM 777 C CA . ARG A 1 98 ? -6.669 -1.191 29.096 1.00 50.84 98 ARG A CA 1
ATOM 778 C C . ARG A 1 98 ? -6.438 -0.770 30.550 1.00 50.84 98 ARG A C 1
ATOM 780 O O . ARG A 1 98 ? -5.755 -1.484 31.285 1.00 50.84 98 ARG A O 1
ATOM 787 N N . ILE A 1 99 ? -6.969 0.371 30.976 1.00 50.53 99 ILE A N 1
ATOM 788 C CA . ILE A 1 99 ? -7.121 0.641 32.408 1.00 50.53 99 ILE A CA 1
ATOM 789 C C . ILE A 1 99 ? -8.090 -0.433 32.912 1.00 50.53 99 ILE A C 1
ATOM 791 O O . ILE A 1 99 ? -9.234 -0.489 32.469 1.00 50.53 99 ILE A O 1
ATOM 795 N N . LYS A 1 100 ? -7.631 -1.344 33.778 1.00 48.78 100 LYS A N 1
ATOM 796 C CA . LYS A 1 100 ? -8.536 -2.266 34.476 1.00 48.78 100 LYS A CA 1
ATOM 797 C C . LYS A 1 100 ? -9.361 -1.426 35.444 1.00 48.78 100 LYS A C 1
ATOM 799 O O . LYS A 1 100 ? -8.881 -1.090 36.523 1.00 48.78 100 LYS A O 1
ATOM 804 N N . CYS A 1 101 ? -10.569 -1.053 35.040 1.00 53.03 101 CYS A N 1
ATOM 805 C CA . CYS A 1 101 ? -11.516 -0.397 35.927 1.00 53.03 101 CYS A CA 1
ATOM 806 C C . CYS A 1 101 ? -11.856 -1.346 37.081 1.00 53.03 101 CYS A C 1
ATOM 808 O O . CYS A 1 101 ? -12.421 -2.416 36.864 1.00 53.03 101 CYS A O 1
ATOM 810 N N . ASN A 1 102 ? -11.467 -0.976 38.301 1.00 49.03 102 ASN A N 1
ATOM 811 C CA . ASN A 1 102 ? -11.843 -1.692 39.513 1.00 49.03 102 ASN A CA 1
ATOM 812 C C . ASN A 1 102 ? -13.059 -0.975 40.117 1.00 49.03 102 ASN A C 1
ATOM 814 O O . ASN A 1 102 ? -12.936 0.123 40.656 1.00 49.03 102 ASN A O 1
ATOM 818 N N . LEU A 1 103 ? -14.243 -1.561 39.938 1.00 53.53 103 LEU A N 1
ATOM 819 C CA . LEU A 1 103 ? -15.532 -1.004 40.357 1.00 53.53 103 LEU A CA 1
ATOM 820 C C . LEU A 1 103 ? -15.747 -1.221 41.859 1.00 53.53 103 LEU A C 1
ATOM 822 O O . LEU A 1 103 ? -16.497 -2.109 42.241 1.00 53.53 103 LEU A O 1
ATOM 826 N N . ASN A 1 104 ? -15.096 -0.426 42.709 1.00 55.34 104 ASN A N 1
ATOM 827 C CA . ASN A 1 104 ? -15.350 -0.457 44.157 1.00 55.34 104 ASN A CA 1
ATOM 828 C C . ASN A 1 104 ? -15.498 0.926 44.811 1.00 55.34 104 ASN A C 1
ATOM 830 O O . ASN A 1 104 ? -15.383 1.045 46.029 1.00 55.34 104 ASN A O 1
ATOM 834 N N . THR A 1 105 ? -15.813 1.974 44.045 1.00 47.44 105 THR A N 1
ATOM 835 C CA . THR A 1 105 ? -16.079 3.293 44.633 1.00 47.44 105 THR A CA 1
ATOM 836 C C . THR A 1 105 ? -17.15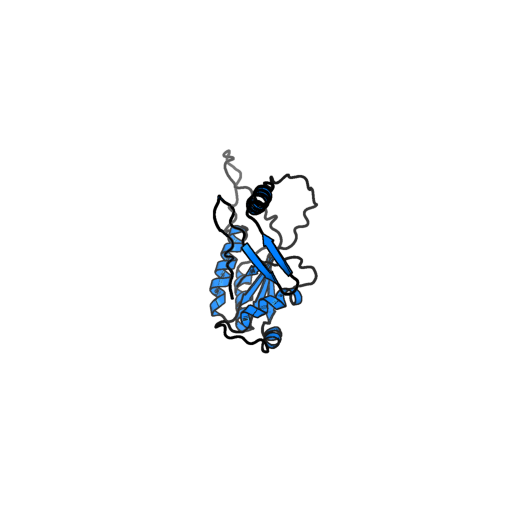9 4.036 43.854 1.00 47.44 105 THR A C 1
ATOM 838 O O . THR A 1 105 ? -17.149 4.074 42.627 1.00 47.44 105 THR A O 1
ATOM 841 N N . THR A 1 106 ? -18.097 4.624 44.592 1.00 53.59 106 THR A N 1
ATOM 842 C CA . THR A 1 106 ? -19.323 5.340 44.195 1.00 53.59 106 THR A CA 1
ATOM 843 C C . THR A 1 106 ? -19.076 6.677 43.475 1.00 53.59 106 THR A C 1
ATOM 845 O O . THR A 1 106 ? -19.728 7.682 43.738 1.00 53.59 106 THR A O 1
ATOM 848 N N . LEU A 1 107 ? -18.149 6.693 42.520 1.00 46.28 107 LEU A N 1
ATOM 849 C CA . LEU A 1 107 ? -17.934 7.781 41.568 1.00 46.28 107 LEU A CA 1
ATOM 850 C C . LEU A 1 107 ? -18.029 7.192 40.161 1.00 46.28 107 LEU A C 1
ATOM 852 O O . LEU A 1 107 ? -17.043 6.811 39.540 1.00 46.28 107 LEU A O 1
ATOM 856 N N . LEU A 1 108 ? -19.269 7.106 39.679 1.00 45.47 108 LEU A N 1
ATOM 857 C CA . LEU A 1 108 ? -19.670 6.719 38.322 1.00 45.47 108 LEU A CA 1
ATOM 858 C C . LEU A 1 108 ? -19.315 7.820 37.297 1.00 45.47 108 LEU A C 1
ATOM 860 O O . LEU A 1 108 ? -20.136 8.233 36.484 1.00 45.47 108 LEU A O 1
ATOM 864 N N . LEU A 1 109 ? -18.086 8.332 37.355 1.00 48.66 109 LEU A N 1
ATOM 865 C CA . LEU A 1 109 ? -17.537 9.272 36.384 1.00 48.66 109 LEU A CA 1
ATOM 866 C C . LEU A 1 109 ? -16.381 8.593 35.648 1.00 48.66 109 LEU A C 1
ATOM 868 O O . LEU A 1 109 ? -15.307 8.375 36.200 1.00 48.66 109 LEU A O 1
ATOM 872 N N . GLN A 1 110 ? -16.639 8.274 34.379 1.00 45.41 110 GLN A N 1
ATOM 873 C CA . GLN A 1 110 ? -15.640 8.002 33.346 1.00 45.41 110 GLN A CA 1
ATOM 874 C C . GLN A 1 110 ? -14.643 6.862 33.615 1.00 45.41 110 GLN A C 1
ATOM 876 O O . GLN A 1 110 ? -13.431 7.016 33.486 1.00 45.41 110 GLN A O 1
ATOM 881 N N . CYS A 1 111 ? -15.152 5.641 33.763 1.00 50.59 111 CYS A N 1
ATOM 882 C CA . CYS A 1 111 ? -14.571 4.600 32.917 1.00 50.59 111 CYS A CA 1
ATOM 883 C C . CYS A 1 111 ? -15.181 4.816 31.539 1.00 50.59 111 CYS A C 1
ATOM 885 O O . CYS A 1 111 ? -16.343 4.483 31.331 1.00 50.59 111 CYS A O 1
ATOM 887 N N . GLN A 1 112 ? -14.441 5.488 30.652 1.00 46.03 112 GLN A N 1
ATOM 888 C CA . GLN A 1 112 ? -14.824 5.596 29.250 1.00 46.03 112 GLN A CA 1
ATOM 889 C C . GLN A 1 112 ? -15.124 4.175 28.788 1.00 46.03 112 GLN A C 1
ATOM 891 O O . GLN A 1 112 ? -14.229 3.327 28.846 1.00 46.03 112 GLN A O 1
ATOM 896 N N . GLU A 1 113 ? -16.398 3.919 28.480 1.00 45.19 113 GLU A N 1
ATOM 897 C CA . GLU A 1 113 ? -16.872 2.620 28.032 1.00 45.19 113 GLU A CA 1
ATOM 898 C C . GLU A 1 113 ? -15.873 2.093 27.017 1.00 45.19 113 GLU A C 1
ATOM 900 O O . GLU A 1 113 ? -15.409 2.853 26.156 1.00 45.19 113 GLU A O 1
ATOM 905 N N . ASP A 1 114 ? -15.498 0.821 27.188 1.00 46.16 114 ASP A N 1
ATOM 906 C CA . ASP A 1 114 ? -14.744 0.074 26.200 1.00 46.16 114 ASP A CA 1
ATOM 907 C C . ASP A 1 114 ? -15.215 0.551 24.832 1.00 46.16 114 ASP A C 1
ATOM 909 O O . ASP A 1 114 ? -16.380 0.365 24.465 1.00 46.16 114 ASP A O 1
ATOM 913 N N . LEU A 1 115 ? -14.309 1.174 24.076 1.00 49.44 115 LEU A N 1
ATOM 914 C CA . LEU A 1 115 ? -14.448 1.260 22.639 1.00 49.44 115 LEU A CA 1
ATOM 915 C C . LEU A 1 115 ? -14.350 -0.203 22.181 1.00 49.44 115 LEU A C 1
ATOM 917 O O . LEU A 1 115 ? -13.302 -0.661 21.725 1.00 49.44 115 LEU A O 1
ATOM 921 N N . GLN A 1 116 ? -15.407 -0.989 22.427 1.00 47.31 116 GLN A N 1
ATOM 922 C CA . GLN A 1 116 ? -15.600 -2.305 21.870 1.00 47.31 116 GLN A CA 1
ATOM 923 C C . GLN A 1 116 ? -15.558 -2.033 20.387 1.00 47.31 116 GLN A C 1
ATOM 925 O O . GLN A 1 116 ? -16.479 -1.459 19.807 1.00 47.31 116 GLN A O 1
ATOM 930 N N . SER A 1 117 ? -14.392 -2.330 19.830 1.00 51.59 117 SER A N 1
ATOM 931 C CA . SER A 1 117 ? -14.044 -2.133 18.447 1.00 51.59 117 SER A CA 1
ATOM 932 C C . SER A 1 117 ? -14.989 -2.995 17.619 1.00 51.59 117 SER A C 1
ATOM 934 O O . SER A 1 117 ? -14.674 -4.103 17.201 1.00 51.59 117 SER A O 1
ATOM 936 N N . THR A 1 118 ? -16.168 -2.445 17.352 1.00 53.19 118 THR A N 1
ATOM 937 C CA . THR A 1 118 ? -17.033 -2.784 16.224 1.00 53.19 118 THR A CA 1
ATOM 938 C C . THR A 1 118 ? -16.392 -2.308 14.913 1.00 53.19 118 THR A C 1
ATOM 940 O O . THR A 1 118 ? -17.045 -2.271 13.874 1.00 53.19 118 THR A O 1
ATOM 943 N N . SER A 1 119 ? -15.103 -1.935 14.940 1.00 68.62 119 SER A N 1
ATOM 944 C CA . SER A 1 119 ? -14.368 -1.435 13.794 1.00 68.62 119 SER A CA 1
ATOM 945 C C . SER A 1 119 ? -14.169 -2.575 12.795 1.00 68.62 119 SER A C 1
ATOM 947 O O . SER A 1 119 ? -13.600 -3.630 13.090 1.00 68.62 119 SER A O 1
ATOM 949 N N . ASN A 1 120 ? -14.679 -2.343 11.589 1.00 82.62 120 ASN A N 1
ATOM 950 C CA . ASN A 1 120 ? -14.587 -3.233 10.439 1.00 82.62 120 ASN A CA 1
ATOM 951 C C . ASN A 1 120 ? -13.170 -3.773 10.247 1.00 82.62 120 ASN A C 1
ATOM 953 O O . ASN A 1 120 ? -12.214 -3.012 10.329 1.00 82.62 120 ASN A O 1
ATOM 957 N N . ARG A 1 121 ? -12.996 -5.054 9.908 1.00 89.50 121 ARG A N 1
ATOM 958 C CA . ARG A 1 121 ? -11.665 -5.608 9.598 1.00 89.50 121 ARG A CA 1
ATOM 959 C C . ARG A 1 121 ? -10.920 -4.723 8.585 1.00 89.50 121 ARG A C 1
ATOM 961 O O . ARG A 1 121 ? -11.500 -4.361 7.567 1.00 89.50 121 ARG A O 1
ATOM 968 N N . ILE A 1 122 ? -9.656 -4.387 8.842 1.00 91.38 122 ILE A N 1
ATOM 969 C CA . ILE A 1 122 ? -8.828 -3.623 7.897 1.00 91.38 122 ILE A CA 1
ATOM 970 C C . ILE A 1 122 ? -7.924 -4.603 7.159 1.00 91.38 122 ILE A C 1
ATOM 972 O O . ILE A 1 122 ? -7.127 -5.303 7.777 1.00 91.38 122 ILE A O 1
ATOM 976 N N . ASP A 1 123 ? -8.023 -4.636 5.838 1.00 94.25 123 ASP A N 1
ATOM 977 C CA . ASP A 1 123 ? -7.134 -5.406 4.979 1.00 94.25 123 ASP A CA 1
ATOM 978 C C . ASP A 1 123 ? -6.117 -4.442 4.341 1.00 94.25 123 ASP A C 1
ATOM 980 O O . ASP A 1 123 ? -6.440 -3.638 3.461 1.00 94.25 123 ASP A O 1
ATOM 984 N N . LEU A 1 124 ? -4.874 -4.503 4.819 1.00 95.06 124 LEU A N 1
ATOM 985 C CA . LEU A 1 124 ? -3.739 -3.751 4.295 1.00 95.06 124 LEU A CA 1
ATOM 986 C C . LEU A 1 124 ? -3.094 -4.524 3.144 1.00 95.06 124 LEU A C 1
ATOM 988 O O . LEU A 1 124 ? -2.642 -5.659 3.302 1.00 95.06 124 LEU A O 1
ATOM 992 N N . HIS A 1 125 ? -3.022 -3.883 1.990 1.00 96.31 125 HIS A N 1
ATOM 993 C CA . HIS A 1 125 ? -2.469 -4.408 0.755 1.00 96.31 125 HIS A CA 1
ATOM 994 C C . HIS A 1 125 ? -1.218 -3.606 0.383 1.00 96.31 125 HIS A C 1
ATOM 996 O O . HIS A 1 125 ? -1.262 -2.381 0.301 1.00 96.31 125 HIS A O 1
ATOM 1002 N N . PHE A 1 126 ? -0.100 -4.287 0.154 1.00 95.81 126 PHE A N 1
ATOM 1003 C CA . PHE A 1 126 ? 1.183 -3.662 -0.157 1.00 95.81 126 PHE A CA 1
ATOM 1004 C C . PHE A 1 126 ? 1.717 -4.181 -1.487 1.00 95.81 126 PHE A C 1
ATOM 1006 O O . PHE A 1 126 ? 2.031 -5.362 -1.593 1.00 95.81 126 PHE A O 1
ATOM 1013 N N . LEU A 1 127 ? 1.855 -3.317 -2.490 1.00 95.44 127 LEU A N 1
ATOM 1014 C CA . LEU A 1 127 ? 2.584 -3.638 -3.721 1.00 95.44 127 LEU A CA 1
ATOM 1015 C C . LEU A 1 127 ? 4.007 -3.116 -3.609 1.00 95.44 127 LEU A C 1
ATOM 1017 O O . LEU A 1 127 ? 4.225 -1.906 -3.533 1.00 95.44 127 LEU A O 1
ATOM 1021 N N . VAL A 1 128 ? 4.949 -4.047 -3.533 1.00 94.62 128 VAL A N 1
ATOM 1022 C CA . VAL A 1 128 ? 6.293 -3.809 -3.003 1.00 94.62 128 VAL A CA 1
ATOM 1023 C C . VAL A 1 128 ? 7.339 -4.606 -3.761 1.00 94.62 128 VAL A C 1
ATOM 1025 O O . VAL A 1 128 ? 7.033 -5.657 -4.325 1.00 94.62 128 VAL A O 1
ATOM 1028 N N . ASP A 1 129 ? 8.573 -4.115 -3.763 1.00 93.06 129 ASP A N 1
ATOM 1029 C CA . ASP A 1 129 ? 9.729 -4.943 -4.101 1.00 93.06 129 ASP A CA 1
ATOM 1030 C C . ASP A 1 129 ? 10.045 -5.931 -2.969 1.00 93.06 129 ASP A C 1
ATOM 1032 O O . ASP A 1 129 ? 9.493 -5.861 -1.863 1.00 93.06 129 ASP A O 1
ATOM 1036 N N . ASP A 1 130 ? 10.916 -6.891 -3.270 1.00 89.12 130 ASP A N 1
ATOM 1037 C CA . ASP A 1 130 ? 11.253 -7.979 -2.351 1.00 89.12 130 ASP A CA 1
ATOM 1038 C C . ASP A 1 130 ? 11.887 -7.457 -1.048 1.00 89.12 130 ASP A C 1
ATOM 1040 O O . ASP A 1 130 ? 11.583 -7.958 0.039 1.00 89.12 130 ASP A O 1
ATOM 1044 N N . GLU A 1 131 ? 12.709 -6.408 -1.141 1.00 88.88 131 GLU A N 1
ATOM 1045 C CA . GLU A 1 131 ? 13.387 -5.799 0.005 1.00 88.88 131 GLU A CA 1
ATOM 1046 C C . GLU A 1 131 ? 12.383 -5.126 0.958 1.00 88.88 131 GLU A C 1
ATOM 1048 O O . GLU A 1 131 ? 12.352 -5.421 2.160 1.00 88.88 131 GLU A O 1
ATOM 1053 N N . ALA A 1 132 ? 11.499 -4.270 0.430 1.00 91.69 132 ALA A N 1
ATOM 1054 C CA . ALA A 1 132 ? 10.506 -3.574 1.237 1.00 91.69 132 ALA A CA 1
ATOM 1055 C C . ALA A 1 132 ? 9.401 -4.504 1.754 1.00 91.69 132 ALA A C 1
ATOM 1057 O O . ALA A 1 132 ? 8.896 -4.297 2.862 1.00 91.69 132 ALA A O 1
ATOM 1058 N N . GLY A 1 133 ? 9.044 -5.541 0.991 1.00 92.44 133 GLY A N 1
ATOM 1059 C CA . GLY A 1 133 ? 8.013 -6.507 1.365 1.00 92.44 133 GLY A CA 1
ATOM 1060 C C . GLY A 1 133 ? 8.358 -7.305 2.619 1.00 92.44 133 GLY A C 1
ATOM 1061 O O . GLY A 1 133 ? 7.538 -7.394 3.538 1.00 92.44 133 GLY A O 1
ATOM 1062 N N . GLY A 1 134 ? 9.585 -7.825 2.705 1.00 90.19 134 GLY A N 1
ATOM 1063 C CA . GLY A 1 134 ? 10.039 -8.535 3.903 1.00 90.19 134 GLY A CA 1
ATOM 1064 C C . GLY A 1 134 ? 10.097 -7.626 5.134 1.00 90.19 134 GLY A C 1
ATOM 1065 O O . GLY A 1 134 ? 9.685 -8.018 6.229 1.00 90.19 134 GLY A O 1
ATOM 1066 N N . ALA A 1 135 ? 10.566 -6.389 4.958 1.00 91.94 135 ALA A N 1
ATOM 1067 C CA . ALA A 1 135 ? 10.674 -5.419 6.041 1.00 91.94 135 ALA A CA 1
ATOM 1068 C C . ALA A 1 135 ? 9.301 -4.974 6.576 1.00 91.94 135 ALA A C 1
ATOM 1070 O O . ALA A 1 135 ? 9.084 -5.007 7.790 1.00 91.94 135 ALA A O 1
ATOM 1071 N N . ILE A 1 136 ? 8.350 -4.607 5.705 1.00 93.25 136 ILE A N 1
ATOM 1072 C CA . ILE A 1 136 ? 7.035 -4.112 6.145 1.00 93.25 136 ILE A CA 1
ATOM 1073 C C . ILE A 1 136 ? 6.235 -5.189 6.882 1.00 93.25 136 ILE A C 1
ATOM 1075 O O . ILE A 1 136 ? 5.645 -4.910 7.928 1.00 93.25 136 ILE A O 1
ATOM 1079 N N . GLN A 1 137 ? 6.261 -6.430 6.387 1.00 91.00 137 GLN A N 1
ATOM 1080 C CA . GLN A 1 137 ? 5.525 -7.533 6.998 1.00 91.00 137 GLN A CA 1
ATOM 1081 C C . GLN A 1 137 ? 6.044 -7.825 8.408 1.00 91.00 137 GLN A C 1
ATOM 1083 O O . GLN A 1 137 ? 5.246 -7.941 9.340 1.00 91.00 137 GLN A O 1
ATOM 1088 N N . ARG A 1 138 ? 7.374 -7.859 8.579 1.00 91.00 138 ARG A N 1
ATOM 1089 C CA . ARG A 1 138 ? 8.005 -7.998 9.897 1.00 91.00 138 ARG A CA 1
ATOM 1090 C C . ARG A 1 138 ? 7.643 -6.833 10.811 1.00 91.00 138 ARG A C 1
ATOM 1092 O O . ARG A 1 138 ? 7.297 -7.054 11.960 1.00 91.00 138 ARG A O 1
ATOM 1099 N N . LEU A 1 139 ? 7.707 -5.587 10.346 1.00 92.94 139 LEU A N 1
ATOM 1100 C CA . LEU A 1 139 ? 7.474 -4.424 11.213 1.00 92.94 139 LEU A CA 1
ATOM 1101 C C . LEU A 1 139 ? 6.022 -4.341 11.703 1.00 92.94 139 LEU A C 1
ATOM 1103 O O . LEU A 1 139 ? 5.803 -4.075 12.884 1.00 92.94 139 LEU A O 1
ATOM 1107 N N . ILE A 1 140 ? 5.045 -4.622 10.836 1.00 91.00 140 ILE A N 1
ATOM 1108 C CA . ILE A 1 140 ? 3.624 -4.598 11.216 1.00 91.00 140 ILE A CA 1
ATOM 1109 C C . ILE A 1 140 ? 3.270 -5.783 12.125 1.00 91.00 140 ILE A C 1
ATOM 1111 O O . ILE A 1 140 ? 2.487 -5.610 13.059 1.00 91.00 140 ILE A O 1
ATOM 1115 N N . SER A 1 141 ? 3.872 -6.966 11.934 1.00 88.12 141 SER A N 1
ATOM 1116 C CA . SER A 1 141 ? 3.580 -8.126 12.793 1.00 88.12 141 SER A CA 1
ATOM 1117 C C . SER A 1 141 ? 3.935 -7.886 14.267 1.00 88.12 141 SER A C 1
ATOM 1119 O O . SER A 1 141 ? 3.302 -8.459 15.151 1.00 88.12 141 SER A O 1
ATOM 1121 N N . HIS A 1 142 ? 4.895 -7.000 14.559 1.00 88.69 142 HIS A N 1
ATOM 1122 C CA . HIS A 1 142 ? 5.242 -6.624 15.935 1.00 88.69 142 HIS A CA 1
ATOM 1123 C C . HIS A 1 142 ? 4.154 -5.804 16.641 1.00 88.69 142 HIS A C 1
ATOM 1125 O O . HIS A 1 142 ? 4.159 -5.734 17.868 1.00 88.69 142 HIS A O 1
ATOM 1131 N N . TRP A 1 143 ? 3.228 -5.181 15.907 1.00 86.81 143 TRP A N 1
ATOM 1132 C CA . TRP A 1 143 ? 2.201 -4.321 16.503 1.00 86.81 143 TRP A CA 1
ATOM 1133 C C . TRP A 1 143 ? 1.043 -5.108 17.123 1.00 86.81 143 TRP A C 1
ATOM 1135 O O . TRP A 1 143 ? 0.276 -4.514 17.871 1.00 86.81 143 TRP A O 1
ATOM 1145 N N . ARG A 1 144 ? 0.939 -6.423 16.854 1.00 82.81 144 ARG A N 1
ATOM 1146 C CA . ARG A 1 144 ? -0.091 -7.323 17.417 1.00 82.81 144 ARG A CA 1
ATOM 1147 C C . ARG A 1 144 ? -1.509 -6.736 17.307 1.00 82.81 144 ARG A C 1
ATOM 1149 O O . ARG A 1 144 ? -2.230 -6.640 18.292 1.00 82.81 144 ARG A O 1
ATOM 1156 N N . LEU A 1 145 ? -1.868 -6.289 16.104 1.00 83.38 145 LEU A N 1
ATOM 1157 C CA . LEU A 1 145 ? -3.147 -5.637 15.825 1.00 83.38 145 LEU A CA 1
ATOM 1158 C C . LEU A 1 145 ? -4.276 -6.662 15.697 1.00 83.38 145 LEU A C 1
ATOM 1160 O O . LEU A 1 145 ? -4.181 -7.582 14.884 1.00 83.38 145 LEU A O 1
ATOM 1164 N N . ASP A 1 146 ? -5.380 -6.431 16.399 1.00 80.81 146 ASP A N 1
ATOM 1165 C CA . ASP A 1 146 ? -6.611 -7.193 16.199 1.00 80.81 146 ASP A CA 1
ATOM 1166 C C . ASP A 1 146 ? -7.359 -6.702 14.949 1.00 80.81 146 ASP A C 1
ATOM 1168 O O . ASP A 1 146 ? -7.388 -5.506 14.634 1.00 80.81 146 ASP A O 1
ATOM 1172 N N . ASN A 1 147 ? -7.997 -7.629 14.226 1.00 85.88 147 ASN A N 1
ATOM 1173 C CA . ASN A 1 147 ? -8.816 -7.338 13.042 1.00 85.88 147 ASN A CA 1
ATOM 1174 C C . ASN A 1 147 ? -8.083 -6.557 11.932 1.00 85.88 147 ASN A C 1
ATOM 1176 O O . ASN A 1 147 ? -8.708 -5.775 11.204 1.00 85.88 147 ASN A O 1
ATOM 1180 N N . VAL A 1 148 ? -6.770 -6.759 11.791 1.00 89.38 148 VAL A N 1
ATOM 1181 C CA . VAL A 1 148 ? -5.961 -6.219 10.691 1.00 89.38 148 VAL A CA 1
ATOM 1182 C C . VAL A 1 148 ? -5.275 -7.361 9.951 1.00 89.38 148 VAL A C 1
ATOM 1184 O O . VAL A 1 148 ? -4.479 -8.090 10.535 1.00 89.38 148 VAL A O 1
ATOM 1187 N N . ASN A 1 149 ? -5.542 -7.489 8.654 1.00 92.31 149 ASN A N 1
ATOM 1188 C CA . ASN A 1 149 ? -4.806 -8.398 7.782 1.00 92.31 149 ASN A CA 1
ATOM 1189 C C . ASN A 1 149 ? -3.774 -7.633 6.966 1.00 92.31 149 ASN A C 1
ATOM 1191 O O . ASN A 1 149 ? -4.022 -6.512 6.531 1.00 92.31 149 ASN A O 1
ATOM 1195 N N . VAL A 1 150 ? -2.647 -8.278 6.686 1.00 93.38 150 VAL A N 1
ATOM 1196 C CA . VAL A 1 150 ? -1.588 -7.734 5.834 1.00 93.38 150 VAL A CA 1
ATOM 1197 C C . VAL A 1 150 ? -1.356 -8.679 4.664 1.00 93.38 150 VAL A C 1
ATOM 1199 O O . VAL A 1 150 ? -1.178 -9.881 4.857 1.00 93.38 150 VAL A O 1
ATOM 1202 N N . ARG A 1 151 ? -1.345 -8.138 3.446 1.00 93.94 151 ARG A N 1
ATOM 1203 C CA . ARG A 1 151 ? -1.033 -8.863 2.211 1.00 93.94 151 ARG A CA 1
ATOM 1204 C C . ARG A 1 151 ? 0.003 -8.093 1.411 1.00 93.94 151 ARG A C 1
ATOM 1206 O O . ARG A 1 151 ? -0.138 -6.888 1.221 1.00 93.94 151 ARG A O 1
ATOM 1213 N N . THR A 1 152 ? 1.011 -8.795 0.913 1.00 94.62 152 THR A N 1
ATOM 1214 C CA . THR A 1 152 ? 2.053 -8.237 0.051 1.00 94.62 152 THR A CA 1
ATOM 1215 C C . THR A 1 152 ? 1.939 -8.814 -1.359 1.00 94.62 152 THR A C 1
ATOM 1217 O O . THR A 1 152 ? 1.588 -9.978 -1.555 1.00 94.62 152 THR A O 1
ATOM 1220 N N . TYR A 1 153 ? 2.231 -7.986 -2.354 1.00 94.75 153 TYR A N 1
ATOM 1221 C CA . TYR A 1 153 ? 2.250 -8.326 -3.769 1.00 94.75 153 TYR A CA 1
ATOM 1222 C C . TYR A 1 153 ? 3.587 -7.877 -4.346 1.00 94.75 153 TYR A C 1
ATOM 1224 O O . TYR A 1 153 ? 4.012 -6.745 -4.122 1.00 94.75 153 TYR A O 1
ATOM 1232 N N . ARG A 1 154 ? 4.240 -8.756 -5.107 1.00 93.81 154 ARG A N 1
ATOM 1233 C CA . ARG A 1 154 ? 5.525 -8.448 -5.742 1.00 93.81 154 ARG A CA 1
ATOM 1234 C C . ARG A 1 154 ? 5.326 -7.485 -6.905 1.00 93.81 154 ARG A C 1
ATOM 1236 O O . ARG A 1 154 ? 4.644 -7.832 -7.870 1.00 93.81 154 ARG A O 1
ATOM 1243 N N . MET A 1 155 ? 5.934 -6.306 -6.827 1.00 92.56 155 MET A N 1
ATOM 1244 C CA . MET A 1 155 ? 5.798 -5.263 -7.843 1.00 92.56 155 MET A CA 1
ATOM 1245 C C . MET A 1 155 ? 6.452 -5.633 -9.176 1.00 92.56 155 MET A C 1
ATOM 1247 O O . MET A 1 155 ? 5.934 -5.264 -10.229 1.00 92.56 155 MET A O 1
ATOM 1251 N N . ASP A 1 156 ? 7.535 -6.414 -9.141 1.00 89.31 156 ASP A N 1
ATOM 1252 C CA . ASP A 1 156 ? 8.311 -6.792 -10.330 1.00 89.31 156 ASP A CA 1
ATOM 1253 C C . ASP A 1 156 ? 7.462 -7.525 -11.372 1.00 89.31 156 ASP A C 1
ATOM 1255 O O . ASP A 1 156 ? 7.661 -7.356 -12.571 1.00 89.31 156 ASP A O 1
ATOM 1259 N N . LYS A 1 157 ? 6.438 -8.263 -10.919 1.00 91.06 157 LYS A N 1
ATOM 1260 C CA . LYS A 1 157 ? 5.486 -8.970 -11.791 1.00 91.06 157 LYS A CA 1
ATOM 1261 C C . LYS A 1 157 ? 4.671 -8.036 -12.694 1.00 91.06 157 LYS A C 1
ATOM 1263 O O . LYS A 1 157 ? 4.124 -8.486 -13.697 1.00 91.06 157 LYS A O 1
ATOM 1268 N N . TYR A 1 158 ? 4.559 -6.762 -12.326 1.00 91.38 158 TYR A N 1
ATOM 1269 C CA . TYR A 1 158 ? 3.680 -5.793 -12.979 1.00 91.38 158 TYR A CA 1
ATOM 1270 C C . TYR A 1 158 ? 4.447 -4.640 -13.626 1.00 91.38 158 TYR A C 1
ATOM 1272 O O . TYR A 1 158 ? 3.927 -4.004 -14.537 1.00 91.38 158 TYR A O 1
ATOM 1280 N N . LEU A 1 159 ? 5.685 -4.376 -13.196 1.00 88.06 159 LEU A N 1
ATOM 1281 C CA . LEU A 1 159 ? 6.513 -3.299 -13.747 1.00 88.06 159 LEU A CA 1
ATOM 1282 C C . LEU A 1 159 ? 6.756 -3.453 -15.255 1.00 88.06 159 LEU A C 1
ATOM 1284 O O . LEU A 1 159 ? 6.723 -2.459 -15.981 1.00 88.06 159 LEU A O 1
ATOM 1288 N N . GLU A 1 160 ? 6.946 -4.687 -15.726 1.00 86.31 160 GLU A N 1
ATOM 1289 C CA . GLU A 1 160 ? 7.179 -4.993 -17.145 1.00 86.31 160 GLU A CA 1
ATOM 1290 C C . GLU A 1 160 ? 6.058 -4.487 -18.056 1.00 86.31 160 GLU A C 1
ATOM 1292 O O . GLU A 1 160 ? 6.326 -3.956 -19.133 1.00 86.31 160 GLU A O 1
ATOM 1297 N N . GLN A 1 161 ? 4.810 -4.562 -17.586 1.00 88.81 161 GLN A N 1
ATOM 1298 C CA . GLN A 1 161 ? 3.621 -4.157 -18.342 1.00 88.81 161 GLN A CA 1
ATOM 1299 C C . GLN A 1 161 ? 3.602 -2.659 -18.659 1.00 88.81 161 GLN A C 1
ATOM 1301 O O . GLN A 1 161 ? 2.872 -2.230 -19.538 1.00 88.81 161 GLN A O 1
ATOM 1306 N N . PHE A 1 162 ? 4.396 -1.851 -17.954 1.00 89.38 162 PHE A N 1
ATOM 1307 C CA . PHE A 1 162 ? 4.442 -0.404 -18.149 1.00 89.38 162 PHE A CA 1
ATOM 1308 C C . PHE A 1 162 ? 5.745 0.077 -18.785 1.00 89.38 162 PHE A C 1
ATOM 1310 O O . PHE A 1 162 ? 5.893 1.278 -19.008 1.00 89.38 162 PHE A O 1
ATOM 1317 N N . ARG A 1 163 ? 6.689 -0.820 -19.115 1.00 83.00 163 ARG A N 1
ATOM 1318 C CA . ARG A 1 163 ? 7.974 -0.429 -19.728 1.00 83.00 163 ARG A CA 1
ATOM 1319 C C . ARG A 1 163 ? 7.807 0.268 -21.073 1.00 83.00 163 ARG A C 1
ATOM 1321 O O . ARG A 1 163 ? 8.594 1.145 -21.405 1.00 83.00 163 ARG A O 1
ATOM 1328 N N . HIS A 1 164 ? 6.779 -0.105 -21.830 1.00 86.62 164 HIS A N 1
ATOM 1329 C CA . HIS A 1 164 ? 6.480 0.505 -23.122 1.00 86.62 164 HIS A CA 1
ATOM 1330 C C . HIS A 1 164 ? 5.832 1.893 -23.001 1.00 86.62 164 HIS A C 1
ATOM 1332 O O . HIS A 1 164 ? 5.666 2.571 -24.011 1.00 86.62 164 HIS A O 1
ATOM 1338 N N . VAL A 1 165 ? 5.402 2.311 -21.804 1.00 87.44 165 VAL A N 1
ATOM 1339 C CA . VAL A 1 165 ? 4.759 3.613 -21.601 1.00 87.44 165 VAL A CA 1
ATOM 1340 C C . VAL A 1 165 ? 5.851 4.679 -21.517 1.00 87.44 165 VAL A C 1
ATOM 1342 O O . VAL A 1 165 ? 6.653 4.646 -20.579 1.00 87.44 165 VAL A O 1
ATOM 1345 N N . PRO A 1 166 ? 5.894 5.649 -22.451 1.00 86.56 166 PRO A N 1
ATOM 1346 C CA . PRO A 1 166 ? 6.874 6.723 -22.393 1.00 86.56 166 PRO A CA 1
ATOM 1347 C C . PRO A 1 166 ? 6.739 7.487 -21.076 1.00 86.56 166 PRO A C 1
ATOM 1349 O O . PRO A 1 166 ? 5.665 7.991 -20.745 1.00 86.56 166 PRO A O 1
ATOM 1352 N N . ASN A 1 167 ? 7.827 7.580 -20.315 1.00 83.06 167 ASN A N 1
ATOM 1353 C CA . ASN A 1 167 ? 7.804 8.205 -19.002 1.00 83.06 167 ASN A CA 1
ATOM 1354 C C . ASN A 1 167 ? 9.055 9.055 -18.774 1.00 83.06 167 ASN A C 1
ATOM 1356 O O . ASN A 1 167 ? 10.177 8.561 -18.843 1.00 83.06 167 ASN A O 1
ATOM 1360 N N . ARG A 1 168 ? 8.841 10.344 -18.497 1.00 85.31 168 ARG A N 1
ATOM 1361 C CA . ARG A 1 168 ? 9.889 11.329 -18.171 1.00 85.31 168 ARG A CA 1
ATOM 1362 C C . ARG A 1 168 ? 9.833 11.790 -16.713 1.00 85.31 168 ARG A C 1
ATOM 1364 O O . ARG A 1 168 ? 10.585 12.672 -16.314 1.00 85.31 168 ARG A O 1
ATOM 1371 N N . HIS A 1 169 ? 8.911 11.244 -15.926 1.00 86.12 169 HIS A N 1
ATOM 1372 C CA . HIS A 1 169 ? 8.721 11.619 -14.537 1.00 86.12 169 HIS A CA 1
ATOM 1373 C C . HIS A 1 169 ? 9.819 11.005 -13.660 1.00 86.12 169 HIS A C 1
ATOM 1375 O O . HIS A 1 169 ? 10.169 9.835 -13.808 1.00 86.12 169 HIS A O 1
ATOM 1381 N N . VAL A 1 170 ? 10.313 11.772 -12.686 1.00 82.06 170 VAL A N 1
ATOM 1382 C CA . VAL A 1 170 ? 11.427 11.375 -11.802 1.00 82.06 170 VAL A CA 1
ATOM 1383 C C . VAL A 1 170 ? 11.155 10.104 -10.988 1.00 82.06 170 VAL A C 1
ATOM 1385 O O . VAL A 1 170 ? 12.075 9.365 -10.661 1.00 82.06 170 VAL A O 1
ATOM 1388 N N . ALA A 1 171 ? 9.887 9.802 -10.696 1.00 80.06 171 ALA A N 1
ATOM 1389 C CA . ALA A 1 171 ? 9.487 8.570 -10.004 1.00 80.06 171 ALA A CA 1
ATOM 1390 C C . ALA A 1 171 ? 9.481 7.314 -10.908 1.00 80.06 171 ALA A C 1
ATOM 1392 O O . ALA A 1 171 ? 9.157 6.212 -10.446 1.00 80.06 171 ALA A O 1
ATOM 1393 N N . GLY A 1 172 ? 9.799 7.475 -12.197 1.00 85.81 172 GLY A N 1
ATOM 1394 C CA . GLY A 1 172 ? 9.730 6.419 -13.199 1.00 85.81 172 GLY A CA 1
ATOM 1395 C C . GLY A 1 172 ? 8.322 5.842 -13.326 1.00 85.81 172 GLY A C 1
ATOM 1396 O O . GLY A 1 172 ? 7.327 6.516 -13.054 1.00 85.81 172 GLY A O 1
ATOM 1397 N N . VAL A 1 173 ? 8.229 4.578 -13.738 1.00 88.38 173 VAL A N 1
ATOM 1398 C CA . VAL A 1 173 ? 6.956 3.869 -13.988 1.00 88.38 173 VAL A CA 1
ATOM 1399 C C . VAL A 1 173 ? 6.243 3.392 -12.718 1.00 88.38 173 VAL A C 1
ATOM 1401 O O . VAL A 1 173 ? 5.098 2.963 -12.786 1.00 88.38 173 VAL A O 1
ATOM 1404 N N . THR A 1 174 ? 6.873 3.507 -11.545 1.00 87.56 174 THR A N 1
ATOM 1405 C CA . THR A 1 174 ? 6.319 3.043 -10.260 1.00 87.56 174 THR A CA 1
ATOM 1406 C C . THR A 1 174 ? 4.912 3.588 -9.957 1.00 87.56 174 THR A C 1
ATOM 1408 O O . THR A 1 174 ? 4.064 2.803 -9.539 1.00 87.56 174 THR A O 1
ATOM 1411 N N . PRO A 1 175 ? 4.586 4.877 -10.192 1.00 86.94 175 PRO A N 1
ATOM 1412 C CA . PRO A 1 175 ? 3.235 5.391 -9.957 1.00 86.94 175 PRO A CA 1
ATOM 1413 C C . PRO A 1 175 ? 2.160 4.748 -10.844 1.00 86.94 175 PRO A C 1
ATOM 1415 O O . PRO A 1 175 ? 1.002 4.683 -10.433 1.00 86.94 175 PRO A O 1
ATOM 1418 N N . LEU A 1 176 ? 2.528 4.244 -12.031 1.00 90.62 176 LEU A N 1
ATOM 1419 C CA . LEU A 1 176 ? 1.596 3.576 -12.948 1.00 90.62 176 LEU A CA 1
ATOM 1420 C C . LEU A 1 176 ? 1.106 2.238 -12.392 1.00 90.62 176 LEU A C 1
ATOM 1422 O O . LEU A 1 176 ? 0.029 1.782 -12.760 1.00 90.62 176 LEU A O 1
ATOM 1426 N N . LEU A 1 177 ? 1.816 1.658 -11.423 1.00 91.75 177 LEU A N 1
ATOM 1427 C CA . LEU A 1 177 ? 1.376 0.450 -10.732 1.00 91.75 177 LEU A CA 1
ATOM 1428 C C . LEU A 1 177 ? 0.054 0.631 -9.969 1.00 91.75 177 LEU A C 1
ATOM 1430 O O . LEU A 1 177 ? -0.605 -0.353 -9.649 1.00 91.75 177 LEU A O 1
ATOM 1434 N N . LYS A 1 178 ? -0.402 1.869 -9.726 1.00 91.62 178 LYS A N 1
ATOM 1435 C CA . LYS A 1 178 ? -1.766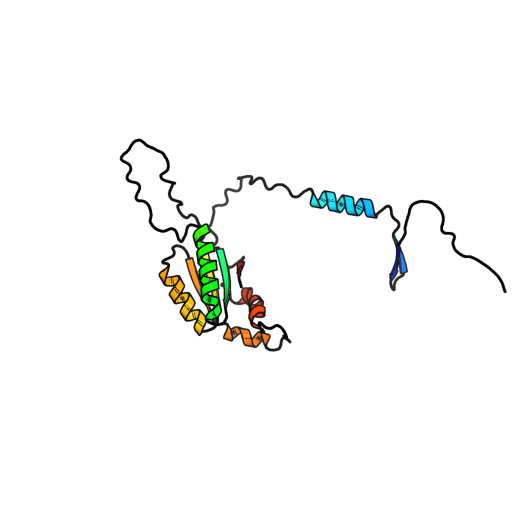 2.111 -9.220 1.00 91.62 178 LYS A CA 1
ATOM 1436 C C . LYS A 1 178 ? -2.831 1.524 -10.154 1.00 91.62 178 LYS A C 1
ATOM 1438 O O . LYS A 1 178 ? -3.878 1.099 -9.669 1.00 91.62 178 LYS A O 1
ATOM 1443 N N . LEU A 1 179 ? -2.549 1.433 -11.455 1.00 92.75 179 LEU A N 1
ATOM 1444 C CA . LEU A 1 179 ? -3.471 0.921 -12.470 1.00 92.75 179 LEU A CA 1
ATOM 1445 C C . LEU A 1 179 ? -3.689 -0.595 -12.389 1.00 92.75 179 LEU A C 1
ATOM 1447 O O . LEU A 1 179 ? -4.744 -1.062 -12.804 1.00 92.75 179 LEU A O 1
ATOM 1451 N N . VAL A 1 180 ? -2.755 -1.362 -11.811 1.00 93.31 180 VAL A N 1
ATOM 1452 C CA . VAL A 1 180 ? -2.949 -2.813 -11.614 1.00 93.31 180 VAL A CA 1
ATOM 1453 C C . VAL A 1 180 ? -3.744 -3.142 -10.354 1.00 93.31 180 VAL A C 1
ATOM 1455 O O . VAL A 1 180 ? -4.086 -4.293 -10.124 1.00 93.31 180 VAL A O 1
ATOM 1458 N N . THR A 1 181 ? -4.087 -2.150 -9.528 1.00 92.00 181 THR A N 1
ATOM 1459 C CA . THR A 1 181 ? -4.818 -2.381 -8.271 1.00 92.00 181 THR A CA 1
ATOM 1460 C C . THR A 1 181 ? -6.082 -3.238 -8.445 1.00 92.00 181 THR A C 1
ATOM 1462 O O . THR A 1 181 ? -6.250 -4.183 -7.676 1.00 92.00 181 THR A O 1
ATOM 1465 N N . PRO A 1 182 ? -6.956 -2.999 -9.443 1.00 91.62 182 PRO A N 1
ATOM 1466 C CA . PRO A 1 182 ? -8.163 -3.809 -9.608 1.00 91.62 182 PRO A CA 1
ATOM 1467 C C . PRO A 1 182 ? -7.884 -5.278 -9.950 1.00 91.62 182 PRO A C 1
ATOM 1469 O O . PRO A 1 182 ? -8.707 -6.132 -9.643 1.00 91.62 182 PRO A O 1
ATOM 1472 N N . THR A 1 183 ? -6.745 -5.586 -10.580 1.00 90.31 183 THR A N 1
ATOM 1473 C CA . THR A 1 183 ? -6.418 -6.948 -11.034 1.00 90.31 183 THR A CA 1
ATOM 1474 C C . THR A 1 183 ? -5.694 -7.771 -9.974 1.00 90.31 183 THR A C 1
ATOM 1476 O O . THR A 1 183 ? -5.766 -8.996 -9.998 1.00 90.31 183 THR A O 1
ATOM 1479 N N . ILE A 1 184 ? -5.004 -7.119 -9.035 1.00 92.69 184 ILE A N 1
ATOM 1480 C CA . ILE A 1 184 ? -4.235 -7.796 -7.978 1.00 92.69 184 ILE A CA 1
ATOM 1481 C C . ILE A 1 184 ? -5.042 -8.046 -6.702 1.00 92.69 184 ILE A C 1
ATOM 1483 O O . ILE A 1 184 ? -4.636 -8.854 -5.865 1.00 92.69 184 ILE A O 1
ATOM 1487 N N . LEU A 1 185 ? -6.140 -7.315 -6.505 1.00 92.81 185 LEU A N 1
ATOM 1488 C CA . LEU A 1 185 ? -6.961 -7.455 -5.308 1.00 92.81 185 LEU A CA 1
ATOM 1489 C C . LEU A 1 185 ? -7.810 -8.737 -5.363 1.00 92.81 185 LEU A C 1
ATOM 1491 O O . LEU A 1 185 ? -8.196 -9.177 -6.445 1.00 92.81 185 LEU A O 1
ATOM 1495 N N . PRO A 1 186 ? -8.122 -9.353 -4.205 1.00 89.38 186 PRO A N 1
ATOM 1496 C CA . PRO A 1 186 ? -8.972 -10.538 -4.160 1.00 89.38 186 PRO A CA 1
ATOM 1497 C C . PRO A 1 186 ? -10.358 -10.295 -4.768 1.00 89.38 186 PRO A C 1
ATOM 1499 O O . PRO A 1 186 ? -10.920 -9.203 -4.659 1.0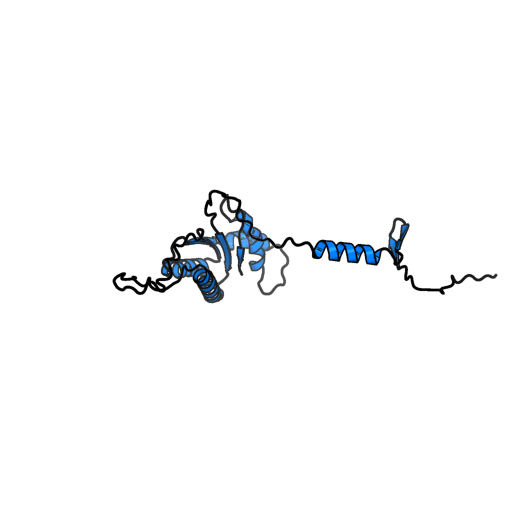0 89.38 186 PRO A O 1
ATOM 1502 N N . VAL A 1 187 ? -10.949 -11.351 -5.329 1.00 85.06 187 VAL A N 1
ATOM 1503 C CA . VAL A 1 187 ? -12.336 -11.327 -5.810 1.00 85.06 187 VAL A CA 1
ATOM 1504 C C . VAL A 1 187 ? -13.263 -10.967 -4.641 1.00 85.06 187 VAL A C 1
ATOM 1506 O O . VAL A 1 187 ? -13.214 -11.605 -3.590 1.00 85.06 187 VAL A O 1
ATOM 1509 N N . GLY A 1 188 ? -14.082 -9.926 -4.813 1.00 84.75 188 GLY A N 1
ATOM 1510 C CA . GLY A 1 188 ? -15.017 -9.431 -3.793 1.00 84.75 188 GLY A CA 1
ATOM 1511 C C . GLY A 1 188 ? -14.625 -8.109 -3.122 1.00 84.75 188 GLY A C 1
ATOM 1512 O O . GLY A 1 188 ? -15.396 -7.599 -2.310 1.00 84.75 188 GLY A O 1
ATOM 1513 N N . VAL A 1 189 ? -13.474 -7.518 -3.462 1.00 90.44 189 VAL A N 1
ATOM 1514 C CA . VAL A 1 189 ? -13.144 -6.152 -3.027 1.00 90.44 189 VAL A CA 1
ATOM 1515 C C . VAL A 1 189 ? -13.904 -5.131 -3.879 1.00 90.44 189 VAL A C 1
ATOM 1517 O O . VAL A 1 189 ? -13.558 -4.892 -5.031 1.00 90.44 189 VAL A O 1
ATOM 1520 N N . GLU A 1 190 ? -14.935 -4.509 -3.305 1.00 89.88 190 GLU A N 1
ATOM 1521 C CA . GLU A 1 190 ? -15.743 -3.480 -3.988 1.00 89.88 190 GLU A CA 1
ATOM 1522 C C . GLU A 1 190 ? -15.065 -2.099 -4.006 1.00 89.88 190 GLU A C 1
ATOM 1524 O O . GLU A 1 190 ? -15.252 -1.317 -4.936 1.00 89.88 190 GLU A O 1
ATOM 1529 N N . LYS A 1 191 ? -14.302 -1.767 -2.956 1.00 91.94 191 LYS A N 1
ATOM 1530 C CA . LYS A 1 191 ? -13.693 -0.445 -2.769 1.00 91.94 191 LYS A CA 1
ATOM 1531 C C . LYS A 1 191 ? -12.342 -0.567 -2.080 1.00 91.94 191 LYS A C 1
ATOM 1533 O O . LYS A 1 191 ? -12.208 -1.307 -1.110 1.00 91.94 191 LYS A O 1
ATOM 1538 N N . VAL A 1 192 ? -11.377 0.225 -2.543 1.00 93.25 192 VAL A N 1
ATOM 1539 C CA . VAL A 1 192 ? -10.036 0.323 -1.962 1.00 93.25 192 VAL A CA 1
ATOM 1540 C C . VAL A 1 192 ? -9.590 1.781 -1.873 1.00 93.25 192 VAL A C 1
ATOM 1542 O O . VAL A 1 192 ? -9.815 2.565 -2.796 1.00 93.25 192 VAL A O 1
ATOM 1545 N N . SER A 1 193 ? -8.951 2.145 -0.763 1.00 92.88 193 SER A N 1
ATOM 1546 C CA . SER A 1 193 ? -8.293 3.443 -0.594 1.00 92.88 193 SER A CA 1
ATOM 1547 C C . SER A 1 193 ? -6.822 3.327 -0.984 1.00 92.88 193 SER A C 1
ATOM 1549 O O . SER A 1 193 ? -6.093 2.531 -0.397 1.00 92.88 193 SER A O 1
ATOM 1551 N N . LEU A 1 194 ? -6.382 4.108 -1.973 1.00 91.12 194 LEU A N 1
ATOM 1552 C CA . LEU A 1 194 ? -4.992 4.128 -2.435 1.00 91.12 194 LEU A CA 1
ATOM 1553 C C . LEU A 1 194 ? -4.166 5.170 -1.676 1.00 91.12 194 LEU A C 1
ATOM 1555 O O . LEU A 1 194 ? -4.541 6.340 -1.622 1.00 91.12 194 LEU A O 1
ATOM 1559 N N . THR A 1 195 ? -3.004 4.762 -1.176 1.00 85.00 195 THR A N 1
ATOM 1560 C CA . THR A 1 195 ? -2.017 5.619 -0.506 1.00 85.00 195 THR A CA 1
ATOM 1561 C C . THR A 1 195 ? -0.644 5.469 -1.177 1.00 85.00 195 THR A C 1
ATOM 1563 O O . THR A 1 195 ? -0.287 4.388 -1.651 1.00 85.00 195 THR A O 1
ATOM 1566 N N . SER A 1 196 ? 0.122 6.560 -1.283 1.00 68.00 196 SER A N 1
ATOM 1567 C CA . SER A 1 196 ? 1.467 6.591 -1.894 1.00 68.00 196 SER A CA 1
ATOM 1568 C C . SER A 1 196 ? 2.436 7.457 -1.120 1.00 68.00 196 SER A C 1
ATOM 1570 O O . SER A 1 196 ? 1.965 8.512 -0.641 1.00 68.00 196 SER A O 1
#

Sequence (196 aa):
MELSKRPPCWNSSIQCIYVHNKKGYVIICGTVTTLIILWFVTSSSMQPSRSISSTKLHSVKNKPIHVMTIMRGLKVINRTLVMLKSMLYYEGRLQKSRIKCNLNTTLLLQCQEDLQSTSNRIDLHFLVDDEAGGAIQRLISHWRLDNVNVRTYRMDKYLEQFRHVPNRHVAGVTPLLKLVTPTILPVGVEKVSLTS

Secondary structure (DSSP, 8-state):
-----PPP--SSS---EEEEETTEEEEE-TTHHHHHHHHHHHHHS-----------------PPEEEEEEE-SGGGHHHHHHHHHHHHHHTTTT----------SS------------PPPEEEEEEE-HHHHHHHHHHHHTT--TTEEEEEEETHHHHGGGTTS---STTTTGGGGGGGHHHHSPTT---EEEE-

Foldseek 3Di:
DDDDDDPDDDDDDKDWDWDDDPPDIDIDIPPVVVVVVVVVVVVVVPPPPPPVPPPDPDPPPLAEAAEEEEDEDPVCQVVVVVVVCVVCVVLVFQDPDDPPDDPDDPDPPDPPPPVPNPPRQYEYEYAYAPRSQVVNVVVVVVSVTPSYHYYYDHNVVPQVVCPPPDDPDPVPCRVVVVVCVVVPDDPPPPDYHYDD

Organism: NCBI:txid34504

Radius of gyration: 29.82 Å; chains: 1; bounding box: 47×64×102 Å

=== Feature glossary ===
Key to the feature types in this record:

pLDDT. pLDDT is the predicted lDDT-Cα score: AlphaFold's confidence that the local environment of each residue (all inter-atomic distances within 15 Å) is correctly placed. It is a per-residue number between 0 and 100, with higher meaning more reliable.

Radius of gyration, Cα contacts, bounding box. The geometric summary reports three shape descriptors. Rg (radius of gyration) measures how spread out the Cα atoms are about their centre of mass; compact globular proteins have small Rg, elongated or unfolded ones large. Cα contacts (<8 Å, |i−j|>4) count long-range residue pairs in spatial proximity — high for tightly packed folds, near zero for rods or random coil. The bounding-box extents give the protein's footprint along x, y, z in Å.

Backbone torsions (φ/ψ). Backbone dihedral angles. Every residue except chain termini has a φ (preceding-C → N → Cα → C) and a ψ (N → Cα → C → next-N). They are reported in degrees following the IUPAC sign convention. Secondary structure is essentially a statement about which (φ, ψ) basin each residue occupies.

Contact-map, Ramachandran, and PAE plots. Plot images: a contact map (which residues are close in 3D, as an N×N binary image), a Ramachandran scatter (backbone torsion angles, revealing secondary-structure composition at a glance), and — for AlphaFold structures — a PAE heatmap (pairwise prediction confidence).

Predicted aligned error. Predicted Aligned Error (PAE) is an AlphaFold confidence matrix: entry (i, j) is the expected error in the position of residue j, in ångströms, when the prediction is superimposed on the true structure at residue i. Low PAE within a block of residues means that block is internally rigid and well-predicted; high PAE between two blocks means their relative placement is uncertain even if each block individually is confident.

Secondary structure (3-state, P-SEA). Three-state secondary structure (P-SEA) collapses the eight DSSP classes into helix (a), strand (b), and coil (c). P-SEA assigns these from Cα geometry alone — distances and angles — without requiring backbone oxygens, so it works on any Cα trace.

Solvent-accessible surface area. Solvent-accessible surface area (SASA) is the area in Å² traced out by the centre of a 1.4 Å probe sphere (a water molecule) rolled over the protein's van der Waals surface (Shrake–Rupley / Lee–Richards construction). Buried residues have near-zero SASA; fully exposed residues can exceed 200 Å². The total SASA scales roughly with the number of surface residues.

Foldseek 3Di. The Foldseek 3Di string encodes local tertiary geometry as a 20-letter alphabet — one character per residue — derived from the relative positions of nearby Cα atoms. Unlike the amino-acid sequence, 3Di is a direct function of the 3D structure, so two proteins with the same fold have similar 3Di strings even at low sequence identity.

B-factor. For experimental (PDB) structures, the B-factor (temperature factor) quantifies the positional spread of each atom in the crystal — a combination of thermal vibration and static disorder — in units of Å². High B-factors mark flexible loops or poorly resolved regions; low B-factors mark the rigid, well-ordered core.

mmCIF coordinates. The mmCIF block holds the 3D Cartesian coordinates of each backbone atom (N, Cα, C, O) in ångströms. mmCIF is the PDB's canonical archive format — a tagged-loop text representation of the atomic model.

InterPro / GO / CATH / organism. Functional annotations link the protein to curated databases. InterPro entries identify conserved domains and families by matching the sequence against member-database signatures (Pfam, PROSITE, CDD, …). Gene Ontology (GO) terms describe molecular function, biological process, and cellular component in a controlled vocabulary. CATH places the structure in a hierarchical fold classification (Class/Architecture/Topology/Homologous-superfamily). The organism is the source species.

Rendered structure images. Structure images are PyMOL renders from six orthogonal camera directions. Cartoon representation draws helices as coils and strands as arrows; sticks shows the backbone as bonds; surface shows the solvent-excluded envelope. Rainbow coloring maps sequence position to hue (blue→red, N→C); chain coloring assigns a distinct color per polypeptide.

Sequence. This is the polypeptide sequence — one letter per residue, N-terminus first. Length ranges from a few dozen residues for small domains to over a thousand for large multi-domain proteins.

Secondary structure (8-state, DSSP). The SS8 string is DSSP's per-residue secondary-structure call. α-helix (H) means an i→i+4 H-bond ladder; β-strand (E) means the residue participates in a β-sheet; 3₁₀ (G) and π (I) are tighter and wider helices; T/S are turns/bends; '-' is loop.

Nearest PDB structures. Structural nearest neighbors (via Foldseek easy-search vs the PDB). Reported per hit: target PDB id, E-value, and alignment TM-score. A TM-score above ~0.5 is the conventional threshold for 'same fold'.